Protein AF-A0A8S9BEN9-F1 (afdb_monomer)

Foldseek 3Di:
DPPVVLVVLVVVLVVVPPPPVPDPPPPVAPQPCPVDDLVVSLVVLVVVADDAEAFEWAWDFSDQDQVAFTAIEIDGDDPLDPPPPPDDDDPVVVVSVVVVCVNGVVVLCVRDPSSVVSSCVQFVQWGQYDPSSPDTDTHGLRHEYEHECVVVLLVDPSSQCRLVHPGDDDPNLQRHQHYEYALCLQQPPDSSLVRVQSSQVSRLNHAAYEHEYDPVVVVVVVVDPPPPDPDPQRVSVVSQVVSLVVSVVCCVPPNVSRDRHRYYYDD

Nearest PDB structures (foldseek):
  2vl4-assembly1_A  TM=3.077E-01  e=3.159E+00  Bacteroides thetaiotaomicron VPI-5482
  2x9q-assembly3_B  TM=3.505E-01  e=8.363E+00  Mycobacterium tuberculosis H37Rv
  2x9q-assembly3_A  TM=3.517E-01  e=7.869E+00  Mycobacterium tuberculosis H37Rv

Solvent-accessible surface area (backbone atoms only — not comparable to full-atom values): 15386 Å² total; per-residue (Å²): 144,81,72,72,63,59,56,48,54,51,49,54,48,57,64,64,61,58,64,75,83,65,68,84,69,78,73,82,57,65,53,85,63,72,90,51,57,68,71,57,46,52,49,51,51,58,70,69,46,70,76,80,51,77,47,48,26,36,73,43,80,75,42,75,40,75,90,80,16,39,37,65,27,32,42,76,46,63,92,85,50,77,79,75,82,83,63,76,89,48,79,65,53,61,58,51,54,54,55,48,50,71,72,37,64,65,64,39,65,70,52,34,73,66,46,26,52,55,47,44,68,59,27,64,42,61,41,38,14,49,97,82,50,78,42,70,45,66,39,36,69,81,22,32,43,27,34,72,47,42,67,60,46,68,67,35,68,63,51,50,50,39,52,78,40,90,33,46,68,56,76,46,43,60,57,43,27,27,42,28,34,47,29,66,55,63,58,51,89,49,79,49,45,75,46,51,64,40,49,36,60,60,22,72,44,32,52,34,40,28,30,37,69,57,87,77,53,57,70,60,51,81,74,45,93,68,84,86,53,96,40,72,68,55,48,50,49,51,42,36,50,50,44,41,52,51,48,48,51,47,21,76,75,74,38,81,82,49,55,73,37,51,52,42,82,44,128

Mean predicted aligned error: 10.28 Å

Secondary structure (DSSP, 8-state):
--SHHHHHHHHHHHHTT--------------SSTTS-HHHHHHHHHHTSPPP-EEEEEEEEEEEETTTEEEEEEEE-BTTB-----S---HHHHHHHHHHHHHS-TTHHHH-HHHHHHHHHHS-EEEEESTTS-EEEEE-TTSEEEETTHHHHTT-HHHHHHHHTTPPBPGGGGG--EEEEETHHHHS-SGGGGGHHHHHHH-TT--EEEEEPPGGGHHHHTTS--TT-S-HHHHHHHHHHHHHHHHHHHHHHH-TT---PEEEEE-

Sequence (267 aa):
MAVNDIASLLVEGLECFSFPAADHEQTESFKLFPELPTELRLKIYRHALPPPSVVRVTAHILVSDPAFGFYLVFFMTVDGTTTLVTRKPSQQCRRVESRMNEQRALSLLRVCKESRRLYLEIFPIALPYELTGVGRLYISREEVLHLSNFSDLIHNRRFHQALKGNYRLQTWWGQIERLAIPITSLIVRGKDWEYIPFLCQRLPALKELKGVMWDRFQDVIDNGNAEGATSIKDAMNAQLRNAENELSKYRDNNDKKLAVPEIRLMI

Structure (mmCIF, N/CA/C/O backbone):
data_AF-A0A8S9BEN9-F1
#
_entry.id   AF-A0A8S9BEN9-F1
#
loop_
_atom_site.group_PDB
_atom_site.id
_atom_site.type_symbol
_atom_site.label_atom_id
_atom_site.label_alt_id
_atom_site.label_comp_id
_atom_site.label_asym_id
_atom_site.label_entity_id
_atom_site.label_seq_id
_atom_site.pdbx_PDB_ins_code
_atom_site.Cartn_x
_atom_site.Cartn_y
_atom_site.Cartn_z
_atom_site.occupancy
_atom_site.B_iso_or_equiv
_atom_site.auth_seq_id
_atom_site.auth_comp_id
_atom_site.auth_asym_id
_atom_site.auth_atom_id
_atom_site.pdbx_PDB_model_num
ATOM 1 N N . MET A 1 1 ? -13.907 -24.215 -21.139 1.00 39.81 1 MET A N 1
ATOM 2 C CA . MET A 1 1 ? -15.172 -24.408 -20.398 1.00 39.81 1 MET A CA 1
ATOM 3 C C . MET A 1 1 ? -14.902 -24.371 -18.890 1.00 39.81 1 MET A C 1
ATOM 5 O O . MET A 1 1 ? -14.890 -25.416 -18.265 1.00 39.81 1 MET A O 1
ATOM 9 N N . ALA A 1 2 ? -14.610 -23.191 -18.322 1.00 43.62 2 ALA A N 1
ATOM 10 C CA . ALA A 1 2 ? -14.373 -23.001 -16.874 1.00 43.62 2 ALA A CA 1
ATOM 11 C C . ALA A 1 2 ? -14.512 -21.517 -16.449 1.00 43.62 2 ALA A C 1
ATOM 13 O O . ALA A 1 2 ? -13.776 -21.036 -15.598 1.00 43.62 2 ALA A O 1
ATOM 14 N N . VAL A 1 3 ? -15.386 -20.752 -17.116 1.00 45.62 3 VAL A N 1
ATOM 15 C CA . VAL A 1 3 ? -15.590 -19.313 -16.827 1.00 45.62 3 VAL A CA 1
ATOM 16 C C . VAL A 1 3 ? -16.841 -19.089 -15.963 1.00 45.62 3 VAL A C 1
ATOM 18 O O . VAL A 1 3 ? -16.903 -18.116 -15.222 1.00 45.62 3 VAL A O 1
ATOM 21 N N . ASN A 1 4 ? -17.790 -20.032 -15.964 1.00 44.56 4 ASN A N 1
ATOM 22 C CA . ASN A 1 4 ? -19.045 -19.898 -15.217 1.00 44.56 4 ASN A CA 1
ATOM 23 C C . ASN A 1 4 ? -18.920 -20.164 -13.706 1.00 44.56 4 ASN A C 1
ATOM 25 O O . ASN A 1 4 ? -19.842 -19.820 -12.980 1.00 44.56 4 ASN A O 1
ATOM 29 N N . ASP A 1 5 ? -17.798 -20.714 -13.234 1.00 52.50 5 ASP A N 1
ATOM 30 C CA . ASP A 1 5 ? -17.639 -21.126 -11.828 1.00 52.50 5 ASP A CA 1
ATOM 31 C C . ASP A 1 5 ? -17.116 -20.000 -10.913 1.00 52.50 5 ASP A C 1
ATOM 33 O O . ASP A 1 5 ? -17.281 -20.015 -9.700 1.00 52.50 5 ASP A O 1
ATOM 37 N N . ILE A 1 6 ? -16.486 -18.970 -11.489 1.00 50.06 6 ILE A N 1
ATOM 38 C CA . ILE A 1 6 ? -16.004 -17.816 -10.712 1.00 50.06 6 ILE A CA 1
ATOM 39 C C . ILE A 1 6 ? -17.148 -16.826 -10.470 1.00 50.06 6 ILE A C 1
ATOM 41 O O . ILE A 1 6 ? -17.223 -16.211 -9.410 1.00 50.06 6 ILE A O 1
ATOM 45 N N . ALA A 1 7 ? -18.061 -16.688 -11.437 1.00 48.34 7 ALA A N 1
ATOM 46 C CA . ALA A 1 7 ? -19.237 -15.840 -11.290 1.00 48.34 7 ALA A CA 1
ATOM 47 C C . ALA A 1 7 ? -20.195 -16.390 -10.221 1.00 48.34 7 ALA A C 1
ATOM 49 O O . ALA A 1 7 ? -20.684 -15.609 -9.414 1.00 48.34 7 ALA A O 1
ATOM 50 N N . SER A 1 8 ? -20.398 -17.712 -10.152 1.00 48.56 8 SER A N 1
ATOM 51 C CA . SER A 1 8 ? -21.163 -18.357 -9.074 1.00 48.56 8 SER A CA 1
ATOM 52 C C . SER A 1 8 ? -20.482 -18.205 -7.714 1.00 48.56 8 SER A C 1
ATOM 54 O O . SER A 1 8 ? -21.152 -17.807 -6.774 1.00 48.56 8 SER A O 1
ATOM 56 N N . LEU A 1 9 ? -19.158 -18.381 -7.603 1.00 48.78 9 LEU A N 1
ATOM 57 C CA . LEU A 1 9 ? -18.432 -18.141 -6.341 1.00 48.78 9 LEU A CA 1
ATOM 58 C C . LEU A 1 9 ? -18.492 -16.678 -5.872 1.00 48.78 9 LEU A C 1
ATOM 60 O O . LEU A 1 9 ? -18.518 -16.410 -4.671 1.00 48.78 9 LEU A O 1
ATOM 64 N N . LEU A 1 10 ? -18.519 -15.719 -6.802 1.00 47.78 10 LEU A N 1
ATOM 65 C CA . LEU A 1 10 ? -18.690 -14.304 -6.473 1.00 47.78 10 LEU A CA 1
ATOM 66 C C . LEU A 1 10 ? -20.140 -13.978 -6.096 1.00 47.78 10 LEU A C 1
ATOM 68 O O . LEU A 1 10 ? -20.335 -13.175 -5.192 1.00 47.78 10 LEU A O 1
ATOM 72 N N . VAL A 1 11 ? -21.141 -14.590 -6.738 1.00 47.78 11 VAL A N 1
ATOM 73 C CA . VAL A 1 11 ? -22.570 -14.383 -6.433 1.00 47.78 11 VAL A CA 1
ATOM 74 C C . VAL A 1 11 ? -22.982 -15.084 -5.135 1.00 47.78 11 VAL A C 1
ATOM 76 O O . VAL A 1 11 ? -23.615 -14.453 -4.298 1.00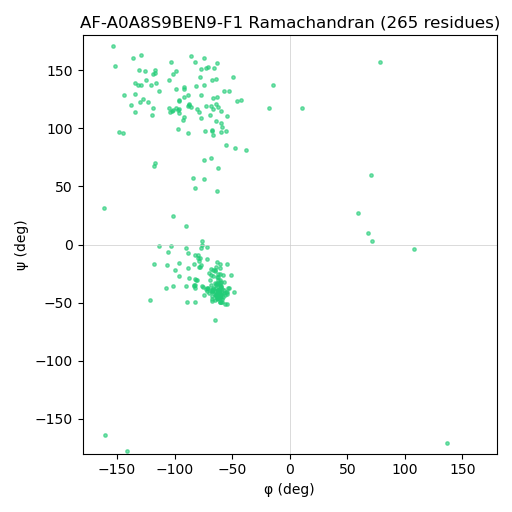 47.78 11 VAL A O 1
ATOM 79 N N . GLU A 1 12 ? -22.551 -16.323 -4.898 1.00 45.50 12 GLU A N 1
ATOM 80 C CA . GLU A 1 12 ? -22.778 -17.040 -3.633 1.00 45.50 12 GLU A CA 1
ATOM 81 C C . GLU A 1 12 ? -21.994 -16.406 -2.480 1.00 45.50 12 GLU A C 1
ATOM 83 O O . GLU A 1 12 ? -22.501 -16.302 -1.365 1.00 45.50 12 GLU A O 1
ATOM 88 N N . GLY A 1 13 ? -20.795 -15.879 -2.758 1.00 43.28 13 GLY A N 1
ATOM 89 C CA . GLY A 1 13 ? -20.114 -14.970 -1.843 1.00 43.28 13 GLY A CA 1
ATOM 90 C C . GLY A 1 13 ? -20.990 -13.757 -1.526 1.00 43.28 13 GLY A C 1
ATOM 91 O O . GLY A 1 13 ? -21.236 -13.480 -0.356 1.00 43.28 13 GLY A O 1
ATOM 92 N N . LEU A 1 14 ? -21.513 -13.078 -2.558 1.00 38.34 14 LEU A N 1
ATOM 93 C CA . LEU A 1 14 ? -22.354 -11.880 -2.440 1.00 38.34 14 LEU A CA 1
ATOM 94 C C . LEU A 1 14 ? -23.661 -12.095 -1.663 1.00 38.34 14 LEU A C 1
ATOM 96 O O . LEU A 1 14 ? -24.053 -11.204 -0.908 1.00 38.34 14 LEU A O 1
ATOM 100 N N . GLU A 1 15 ? -24.292 -13.264 -1.767 1.00 36.91 15 GLU A N 1
ATOM 101 C CA . GLU A 1 15 ? -25.526 -13.598 -1.042 1.00 36.91 15 GLU A CA 1
ATOM 102 C C . GLU A 1 15 ? -25.268 -14.073 0.403 1.00 36.91 15 GLU A C 1
ATOM 104 O O . GLU A 1 15 ? -26.036 -13.736 1.309 1.00 36.91 15 GLU A O 1
ATOM 109 N N . CYS A 1 16 ? -24.121 -14.709 0.677 1.00 36.12 16 CYS A N 1
ATOM 110 C CA . CYS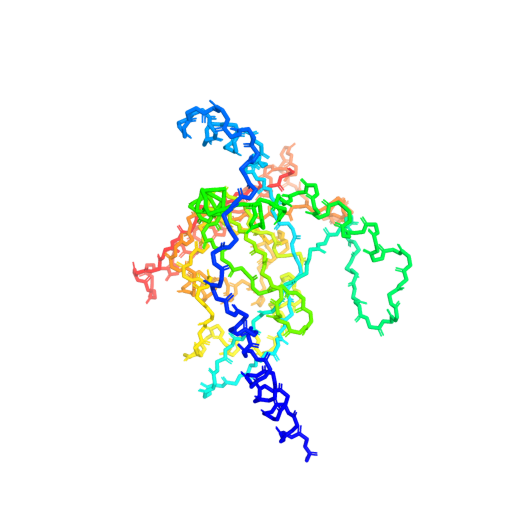 A 1 16 ? -23.635 -14.948 2.045 1.00 36.12 16 CYS A CA 1
ATOM 111 C C . CYS A 1 16 ? -23.127 -13.672 2.754 1.00 36.12 16 CYS A C 1
ATOM 113 O O . CYS A 1 16 ? -22.752 -13.732 3.926 1.00 36.12 16 CYS A O 1
ATOM 115 N N . PHE A 1 17 ? -23.126 -12.510 2.085 1.00 42.50 17 PHE A N 1
ATOM 116 C CA . PHE A 1 17 ? -22.762 -11.213 2.678 1.00 42.50 17 PHE A CA 1
ATOM 117 C C . PHE A 1 17 ? -23.933 -10.442 3.282 1.00 42.50 17 PHE A C 1
ATOM 119 O O . PHE A 1 17 ? -23.791 -9.266 3.637 1.00 42.50 17 PHE A O 1
ATOM 126 N N . SER A 1 18 ? -25.055 -11.111 3.522 1.00 30.39 18 SER A N 1
ATOM 127 C CA . SER A 1 18 ? -25.802 -10.776 4.721 1.00 30.39 18 SER A CA 1
ATOM 128 C C . SER A 1 18 ? -24.923 -11.191 5.906 1.00 30.39 18 SER A C 1
ATOM 130 O O . SER A 1 18 ? -24.968 -12.319 6.387 1.00 30.39 18 SER A O 1
ATOM 132 N N . PHE A 1 19 ? -24.130 -10.240 6.438 1.00 40.41 19 PHE A N 1
ATOM 133 C CA . PHE A 1 19 ? -23.978 -10.218 7.895 1.00 40.41 19 PHE A CA 1
ATOM 134 C C . PHE A 1 19 ? -25.390 -10.465 8.398 1.00 40.41 19 PHE A C 1
ATOM 136 O O . PHE A 1 19 ? -26.271 -9.739 7.910 1.00 40.41 19 PHE A O 1
ATOM 143 N N . PRO A 1 20 ? -25.654 -11.480 9.246 1.00 36.91 20 PRO A N 1
ATOM 144 C CA . PRO A 1 20 ? -26.971 -11.565 9.827 1.00 36.91 20 PRO A CA 1
ATOM 145 C C . PRO A 1 20 ? -27.259 -10.143 10.282 1.00 36.91 20 PRO A C 1
ATOM 147 O O . PRO A 1 20 ? -26.441 -9.529 10.983 1.00 36.91 20 PRO A O 1
ATOM 150 N N . ALA A 1 21 ? -28.368 -9.588 9.798 1.00 40.94 21 ALA A N 1
ATOM 151 C CA . ALA A 1 21 ? -29.058 -8.546 10.518 1.00 40.94 21 ALA A CA 1
ATOM 152 C C . ALA A 1 21 ? -29.493 -9.229 11.819 1.00 40.94 21 ALA A C 1
ATOM 154 O O . ALA A 1 21 ? -30.654 -9.545 12.016 1.00 40.94 21 ALA A O 1
ATOM 155 N N . ALA A 1 22 ? -28.501 -9.609 12.631 1.00 46.00 22 ALA A N 1
ATOM 156 C CA . ALA A 1 22 ? -28.631 -9.948 14.007 1.00 46.00 22 ALA A C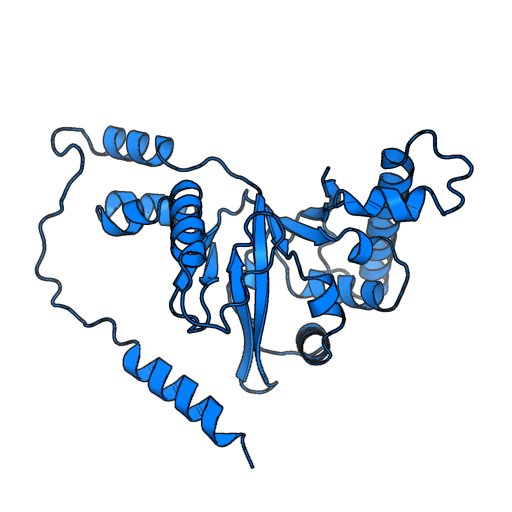A 1
ATOM 157 C C . ALA A 1 22 ? -29.178 -8.650 14.533 1.00 46.00 22 ALA A C 1
ATOM 159 O O . ALA A 1 22 ? -28.493 -7.618 14.496 1.00 46.00 22 ALA A O 1
ATOM 160 N N . ASP A 1 23 ? -30.472 -8.727 14.798 1.00 43.38 23 ASP A N 1
ATOM 161 C CA . ASP A 1 23 ? -31.266 -7.753 15.485 1.00 43.38 23 ASP A CA 1
ATOM 162 C C . ASP A 1 23 ? -30.352 -6.826 16.264 1.00 43.38 23 ASP A C 1
ATOM 164 O O . ASP A 1 23 ? -29.590 -7.238 17.145 1.00 43.38 23 ASP A O 1
ATOM 168 N N . HIS A 1 24 ? -30.401 -5.553 15.887 1.00 47.41 24 HIS A N 1
ATOM 169 C CA . HIS A 1 24 ? -29.892 -4.450 16.680 1.00 47.41 24 HIS A CA 1
ATOM 170 C C . HIS A 1 24 ? -30.685 -4.346 17.998 1.00 47.41 24 HIS A C 1
ATOM 172 O O . HIS A 1 24 ? -31.077 -3.251 18.399 1.00 47.41 24 HIS A O 1
ATOM 178 N N . GLU A 1 25 ? -30.913 -5.466 18.690 1.00 47.34 25 GLU A N 1
ATOM 179 C CA . GLU A 1 25 ? -31.064 -5.462 20.124 1.00 47.34 25 GLU A CA 1
ATOM 180 C C . GLU A 1 25 ? -29.817 -4.782 20.662 1.00 47.34 25 GLU A C 1
ATOM 182 O O . GLU A 1 25 ? -28.673 -5.220 20.511 1.00 47.34 25 GLU A O 1
ATOM 187 N N . GLN A 1 26 ? -30.097 -3.594 21.171 1.00 48.47 26 GLN A N 1
ATOM 188 C CA . GLN A 1 26 ? -29.239 -2.713 21.916 1.00 48.47 26 GLN A CA 1
ATOM 189 C C . GLN A 1 26 ? -28.532 -3.526 23.000 1.00 48.47 26 GLN A C 1
ATOM 191 O O . GLN A 1 26 ? -28.945 -3.537 24.153 1.00 48.47 26 GLN A O 1
ATOM 196 N N . THR A 1 27 ? -27.436 -4.203 22.666 1.00 46.94 27 THR A N 1
ATOM 197 C CA . THR A 1 27 ? -26.471 -4.570 23.688 1.00 46.94 27 THR A CA 1
ATOM 198 C C . THR A 1 27 ? -25.901 -3.239 24.132 1.00 46.94 27 THR A C 1
ATOM 200 O O . THR A 1 27 ? -25.080 -2.623 23.443 1.00 46.94 27 THR A O 1
ATOM 203 N N . GLU A 1 28 ? -26.448 -2.736 25.237 1.00 54.56 28 GLU A N 1
ATOM 204 C CA . GLU A 1 28 ? -25.914 -1.645 26.028 1.00 54.56 28 GLU A CA 1
ATOM 205 C C . GLU A 1 28 ? -24.485 -2.019 26.425 1.00 54.56 28 GLU A C 1
ATOM 207 O O . GLU A 1 28 ? -24.194 -2.653 27.429 1.00 54.56 28 GLU A O 1
ATOM 212 N N . SER A 1 29 ? -23.612 -1.688 25.481 1.00 58.34 29 SER A N 1
ATOM 213 C CA . SER A 1 29 ? -22.169 -1.573 25.470 1.00 58.34 29 SER A CA 1
ATOM 214 C C . SER A 1 29 ? -21.427 -2.109 26.687 1.00 58.34 29 SER A C 1
ATOM 216 O O . SER A 1 29 ? -21.422 -1.487 27.750 1.00 58.34 29 SER A O 1
ATOM 218 N N . PHE A 1 30 ? -20.588 -3.115 26.450 1.00 58.62 30 PHE A N 1
ATOM 219 C CA . PHE A 1 30 ? -19.355 -3.229 27.211 1.00 58.62 30 PHE A CA 1
ATOM 220 C C . PHE A 1 30 ? -18.530 -1.947 26.991 1.00 58.62 30 PHE A C 1
ATOM 222 O O . PHE A 1 30 ? -17.920 -1.734 25.941 1.00 58.62 30 PHE A O 1
ATOM 229 N N . LYS A 1 31 ? -18.564 -1.038 27.968 1.00 66.75 31 LYS A N 1
ATOM 230 C CA . LYS A 1 31 ? -17.668 0.117 28.034 1.00 66.75 31 LYS A CA 1
ATOM 231 C C . LYS A 1 31 ? -16.480 -0.301 28.877 1.00 66.75 31 LYS A C 1
ATOM 233 O O . LYS A 1 31 ? -16.598 -0.413 30.090 1.00 66.75 31 LYS A O 1
ATOM 238 N N . LEU A 1 32 ? -15.332 -0.520 28.244 1.00 68.75 32 LEU A N 1
ATOM 239 C CA . LEU A 1 32 ? -14.078 -0.618 28.984 1.00 68.75 32 LEU A CA 1
ATOM 240 C C . LEU A 1 32 ? -13.886 0.727 29.715 1.00 68.75 32 LEU A C 1
ATOM 242 O O . LEU A 1 32 ? -13.766 1.754 29.046 1.00 68.75 32 LEU A O 1
ATOM 246 N N . PHE A 1 33 ? -13.918 0.709 31.053 1.00 80.94 33 PHE A N 1
ATOM 247 C CA . PHE A 1 33 ? -13.894 1.880 31.951 1.00 80.94 33 PHE A CA 1
ATOM 248 C C . PHE A 1 33 ? -15.179 2.738 31.964 1.00 80.94 33 PHE A C 1
ATOM 250 O O . PHE A 1 33 ? -15.118 3.926 31.657 1.00 80.94 33 PHE A O 1
ATOM 257 N N . PRO A 1 34 ? -16.353 2.190 32.331 1.00 83.31 34 PRO A N 1
ATOM 258 C CA . PRO A 1 34 ? -17.634 2.898 32.203 1.00 83.31 34 PRO A CA 1
ATOM 259 C C . PRO A 1 34 ? -17.729 4.178 33.049 1.00 83.31 34 PRO A C 1
ATOM 261 O O . PRO A 1 34 ? -18.476 5.083 32.688 1.00 83.31 34 PRO A O 1
ATOM 264 N N . GLU A 1 35 ? -16.961 4.264 34.136 1.00 90.94 35 GLU A N 1
ATOM 265 C CA . GLU A 1 35 ? -16.924 5.408 35.056 1.00 90.94 35 GLU A CA 1
ATOM 266 C C . GLU A 1 35 ? -16.089 6.586 34.530 1.00 90.94 35 GLU A C 1
ATOM 268 O O . GLU A 1 35 ? -16.185 7.698 35.048 1.00 90.94 35 GLU A O 1
ATOM 273 N N . LEU A 1 36 ? -15.268 6.373 33.494 1.00 90.19 36 LEU A N 1
ATOM 274 C CA . LEU A 1 36 ? -14.451 7.439 32.926 1.00 90.19 36 LEU A CA 1
ATOM 275 C C . LEU A 1 36 ? -15.267 8.314 31.958 1.00 90.19 36 LEU A C 1
ATOM 277 O O . LEU A 1 36 ? -15.944 7.782 31.066 1.00 90.19 36 LEU A O 1
ATOM 281 N N . PRO A 1 37 ? -15.120 9.653 32.035 1.00 93.31 37 PRO A N 1
ATOM 282 C CA . PRO A 1 37 ? -15.599 10.562 31.003 1.00 93.31 37 PRO A CA 1
ATOM 283 C C . PRO A 1 37 ? -15.155 10.120 29.606 1.00 93.31 37 PRO A C 1
ATOM 285 O O . PRO A 1 37 ? -14.049 9.600 29.413 1.00 93.31 37 PRO A O 1
ATOM 288 N N . THR A 1 38 ? -16.022 10.329 28.617 1.00 89.69 38 THR A N 1
ATOM 289 C CA . THR A 1 38 ? -15.806 9.898 27.227 1.00 89.69 38 THR A CA 1
ATOM 290 C C . THR A 1 38 ? -14.478 10.405 26.668 1.00 89.69 38 THR A C 1
ATOM 292 O O . THR A 1 38 ? -13.773 9.672 25.979 1.00 89.69 38 THR A O 1
ATOM 295 N N . GLU A 1 39 ? -14.079 11.621 27.025 1.00 93.00 39 GLU A N 1
ATOM 296 C CA . GLU A 1 39 ? -12.830 12.246 26.597 1.00 93.00 39 GLU A CA 1
ATOM 297 C C . GLU A 1 39 ? -11.608 11.448 27.071 1.00 93.00 39 GLU A C 1
ATOM 299 O O . GLU A 1 39 ? -10.656 11.260 26.311 1.00 93.00 39 GLU A O 1
ATOM 304 N N . LEU A 1 40 ? -11.632 10.940 28.310 1.00 93.25 40 LEU A N 1
ATOM 305 C CA . LEU A 1 40 ? -10.551 10.113 28.851 1.00 93.25 40 LEU A CA 1
ATOM 306 C C . LEU A 1 40 ? -10.543 8.724 28.214 1.00 93.25 40 LEU A C 1
ATOM 308 O O . LEU A 1 40 ? -9.473 8.230 27.861 1.00 93.25 40 LEU A O 1
ATOM 312 N N . ARG A 1 41 ? -11.717 8.125 27.981 1.00 91.50 41 ARG A N 1
ATOM 313 C CA . ARG A 1 41 ? -11.827 6.834 27.280 1.00 91.50 41 ARG A CA 1
ATOM 314 C C . ARG A 1 41 ? -11.250 6.909 25.868 1.00 91.50 41 ARG A C 1
ATOM 316 O O . ARG A 1 41 ? -10.450 6.058 25.489 1.00 91.50 41 ARG A O 1
ATOM 323 N N . LEU A 1 42 ? -11.569 7.966 25.118 1.00 90.56 42 LEU A N 1
ATOM 324 C CA . LEU A 1 42 ? -11.011 8.195 23.782 1.00 90.56 42 LEU A CA 1
ATOM 325 C C . LEU A 1 42 ? -9.492 8.415 23.811 1.00 90.56 42 LEU A C 1
ATOM 327 O O . LEU A 1 42 ? -8.798 7.916 22.926 1.00 90.56 42 LEU A O 1
ATOM 331 N N . LYS A 1 43 ? -8.951 9.104 24.828 1.00 93.44 43 LYS A N 1
ATOM 332 C CA . LYS A 1 43 ? -7.493 9.222 25.015 1.00 93.44 43 LYS A CA 1
ATOM 333 C C . LYS A 1 43 ? -6.847 7.862 25.268 1.00 93.44 43 LYS A C 1
ATOM 335 O O . LYS A 1 43 ? -5.848 7.557 24.625 1.00 93.44 43 LYS A O 1
ATOM 340 N N . ILE A 1 44 ? -7.428 7.038 26.143 1.00 91.19 44 ILE A N 1
ATOM 341 C CA . ILE A 1 44 ? -6.936 5.681 26.424 1.00 91.19 44 ILE A CA 1
ATOM 342 C C . ILE A 1 44 ? -6.943 4.843 25.147 1.00 91.19 44 ILE A C 1
ATOM 344 O O . ILE A 1 44 ? -5.922 4.258 24.799 1.00 91.19 44 ILE A O 1
ATOM 348 N N . TYR A 1 45 ? -8.058 4.826 24.410 1.00 90.19 45 TYR A N 1
ATOM 349 C CA . TYR A 1 45 ? -8.136 4.085 23.153 1.00 90.19 45 TY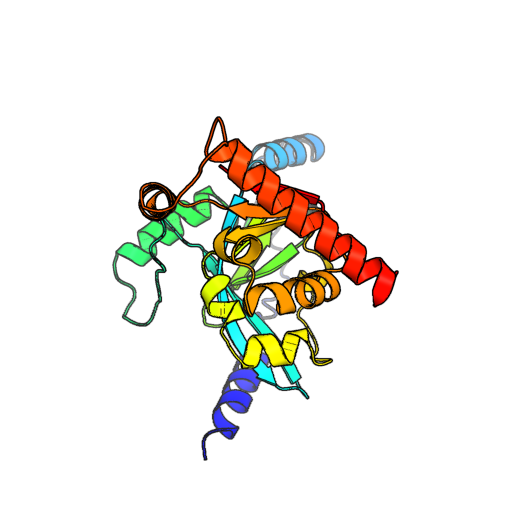R A CA 1
ATOM 350 C C . TYR A 1 45 ? -7.111 4.584 22.138 1.00 90.19 45 TYR A C 1
ATOM 352 O O . TYR A 1 45 ? -6.442 3.758 21.533 1.00 90.19 45 TYR A O 1
ATOM 360 N N . ARG A 1 46 ? -6.928 5.903 21.988 1.00 91.19 46 ARG A N 1
ATOM 361 C CA . ARG A 1 46 ? -5.913 6.468 21.087 1.00 91.19 46 ARG A CA 1
ATOM 362 C C . ARG A 1 46 ? -4.499 6.043 21.487 1.00 91.19 46 ARG A C 1
ATOM 364 O O . ARG A 1 46 ? -3.726 5.676 20.614 1.00 91.19 46 ARG A O 1
ATOM 371 N N . HIS A 1 47 ? -4.180 6.055 22.781 1.00 89.88 47 HIS A N 1
ATOM 372 C CA . HIS A 1 47 ? -2.887 5.592 23.294 1.00 89.88 47 HIS A CA 1
ATOM 373 C C . HIS A 1 47 ? -2.678 4.081 23.150 1.00 89.88 47 HIS A C 1
ATOM 375 O O . HIS A 1 47 ? -1.537 3.640 23.067 1.00 89.88 47 HIS A O 1
ATOM 381 N N . ALA A 1 48 ? -3.754 3.296 23.111 1.00 88.00 48 ALA A N 1
ATOM 382 C CA . ALA A 1 48 ? -3.694 1.854 22.895 1.00 88.00 48 ALA A CA 1
ATOM 383 C C . ALA A 1 48 ? -3.519 1.463 21.416 1.00 88.00 48 ALA A C 1
ATOM 385 O O . ALA A 1 48 ? -3.328 0.284 21.119 1.00 88.00 48 ALA A O 1
ATOM 386 N N . LEU A 1 49 ? -3.621 2.414 20.479 1.00 88.19 49 LEU A N 1
ATOM 387 C CA . LEU A 1 49 ? -3.410 2.137 19.062 1.00 88.19 49 LEU A CA 1
ATOM 388 C C . LEU A 1 49 ? -1.918 2.045 18.733 1.00 88.19 49 LEU A C 1
ATOM 390 O O . LEU A 1 49 ? -1.117 2.802 19.285 1.00 88.19 49 LEU A O 1
ATOM 394 N N . PRO A 1 50 ? -1.535 1.145 17.810 1.00 85.50 50 PRO A N 1
ATOM 395 C CA . PRO A 1 50 ? -0.153 1.051 17.373 1.00 85.50 50 PRO A CA 1
ATOM 396 C C . PRO A 1 50 ? 0.265 2.354 16.674 1.00 85.50 50 PRO A C 1
ATOM 398 O O . PRO A 1 50 ? -0.543 2.939 15.941 1.00 85.50 50 PRO A O 1
ATOM 401 N N . PRO A 1 51 ? 1.513 2.815 16.867 1.00 86.38 51 PRO A N 1
ATOM 402 C CA . PRO A 1 51 ? 2.031 3.937 16.101 1.00 86.38 51 PRO A CA 1
ATOM 403 C C . PRO A 1 51 ? 2.100 3.576 14.606 1.00 86.38 51 PRO A C 1
ATOM 405 O O . PRO A 1 51 ? 2.210 2.392 14.260 1.00 86.38 51 PRO A O 1
ATOM 408 N N . PRO A 1 52 ? 2.074 4.575 13.705 1.00 88.12 52 PRO A N 1
ATOM 409 C CA . PRO A 1 52 ? 2.279 4.343 12.282 1.00 88.12 52 PRO A CA 1
ATOM 410 C C . PRO A 1 52 ? 3.576 3.567 12.024 1.00 88.12 52 PRO A C 1
ATOM 412 O O . PRO A 1 52 ? 4.635 3.893 12.558 1.00 88.12 52 PRO A O 1
ATOM 415 N N . SER A 1 53 ? 3.486 2.531 11.197 1.00 89.38 53 SER A N 1
ATOM 416 C CA . SER A 1 53 ? 4.585 1.627 10.864 1.00 89.38 53 SER A CA 1
ATOM 417 C C . SER A 1 53 ? 4.546 1.221 9.383 1.00 89.38 53 SER A C 1
ATOM 419 O O . SER A 1 53 ? 3.722 1.707 8.601 1.00 89.38 53 SER A O 1
ATOM 421 N N . VAL A 1 54 ? 5.475 0.355 8.970 1.00 89.62 54 VAL A N 1
ATOM 422 C CA . VAL A 1 54 ? 5.477 -0.237 7.627 1.00 89.62 54 VAL A CA 1
ATOM 423 C C . VAL A 1 54 ? 4.618 -1.497 7.638 1.00 89.62 54 VAL A C 1
ATOM 425 O O . VAL A 1 54 ? 4.908 -2.458 8.349 1.00 89.62 54 VAL A O 1
ATOM 428 N N . VAL A 1 55 ? 3.585 -1.516 6.803 1.00 90.06 55 VAL A N 1
ATOM 429 C CA . VAL A 1 55 ? 2.644 -2.631 6.689 1.00 90.06 55 VAL A CA 1
ATOM 430 C C . VAL A 1 55 ? 3.067 -3.499 5.523 1.00 90.06 55 VAL A C 1
ATOM 432 O O . VAL A 1 55 ? 2.806 -3.185 4.361 1.00 90.06 55 VAL A O 1
ATOM 435 N N . ARG A 1 56 ? 3.749 -4.600 5.827 1.00 89.06 56 ARG A N 1
ATOM 436 C CA . ARG A 1 56 ? 4.259 -5.513 4.808 1.00 89.06 56 ARG A CA 1
ATOM 437 C C . ARG A 1 56 ? 3.208 -6.538 4.399 1.00 89.06 56 ARG A C 1
ATOM 439 O O . ARG A 1 56 ? 2.803 -7.385 5.196 1.00 89.06 56 ARG A O 1
ATOM 446 N N . VAL A 1 57 ? 2.828 -6.504 3.127 1.00 90.50 57 VAL A N 1
ATOM 447 C CA . VAL A 1 57 ? 1.846 -7.418 2.544 1.00 90.50 57 VAL A CA 1
ATOM 448 C C . VAL A 1 57 ? 2.358 -8.071 1.263 1.00 90.50 57 VAL A C 1
ATOM 450 O O . VAL A 1 57 ? 3.312 -7.616 0.635 1.00 90.50 57 VAL A O 1
ATOM 453 N N . THR A 1 58 ? 1.696 -9.151 0.880 1.00 90.50 58 THR A N 1
ATOM 454 C CA . THR A 1 58 ? 1.750 -9.786 -0.435 1.00 90.50 58 THR A CA 1
ATOM 455 C C . THR A 1 58 ? 0.374 -9.608 -1.068 1.00 90.50 58 THR A C 1
ATOM 457 O O . THR A 1 58 ? -0.632 -9.844 -0.396 1.00 90.50 58 THR A O 1
ATOM 460 N N . ALA A 1 59 ? 0.310 -9.174 -2.326 1.00 93.81 59 ALA A N 1
ATOM 461 C CA . ALA A 1 59 ? -0.956 -9.003 -3.035 1.00 93.81 59 ALA A CA 1
ATOM 462 C C . ALA A 1 59 ? -1.175 -10.119 -4.061 1.00 93.81 59 ALA A C 1
ATOM 464 O O . ALA A 1 59 ? -0.248 -10.534 -4.753 1.00 93.81 59 ALA A O 1
ATOM 465 N N . HIS A 1 60 ? -2.413 -10.582 -4.189 1.00 92.75 60 HIS A N 1
ATOM 466 C CA . HIS A 1 60 ? -2.815 -11.593 -5.161 1.00 92.75 60 HIS A CA 1
ATOM 467 C C . HIS A 1 60 ? -3.959 -11.072 -6.013 1.00 92.75 60 HIS A C 1
ATOM 469 O O . HIS A 1 60 ? -4.861 -10.401 -5.517 1.00 92.75 60 HIS A O 1
ATOM 475 N N . ILE A 1 61 ? -3.931 -11.412 -7.300 1.00 94.56 61 ILE A N 1
ATOM 476 C CA . ILE A 1 61 ? -5.005 -11.080 -8.234 1.00 94.56 61 ILE A CA 1
ATOM 477 C C . ILE A 1 61 ? -6.165 -12.041 -7.986 1.00 94.56 61 ILE A C 1
ATOM 479 O O . ILE A 1 61 ? -6.063 -13.217 -8.326 1.00 94.56 61 ILE A O 1
ATOM 483 N N . LEU A 1 62 ? -7.256 -11.531 -7.414 1.00 91.94 62 LEU A N 1
ATOM 484 C CA . LEU A 1 62 ? -8.497 -12.283 -7.237 1.00 91.94 62 LEU A CA 1
ATOM 485 C C . LEU A 1 62 ? -9.324 -12.259 -8.528 1.00 91.94 62 LEU A C 1
ATOM 487 O O . LEU A 1 62 ? -9.734 -13.303 -9.025 1.00 91.94 62 LEU A O 1
ATOM 491 N N . VAL A 1 63 ? -9.523 -11.066 -9.098 1.00 93.19 63 VAL A N 1
ATOM 492 C CA . VAL A 1 63 ? -10.280 -10.866 -10.344 1.00 93.19 63 VAL A CA 1
ATOM 493 C C . VAL A 1 63 ? -9.520 -9.917 -11.262 1.00 93.19 63 VAL A C 1
ATOM 495 O O . VAL A 1 63 ? -8.955 -8.918 -10.818 1.00 93.19 63 VAL A O 1
ATOM 498 N N . SER A 1 64 ? -9.510 -10.227 -12.555 1.00 96.06 64 SER A N 1
ATOM 499 C CA . SER A 1 64 ? -8.999 -9.346 -13.603 1.00 96.06 64 SER A CA 1
ATOM 500 C C . SER A 1 64 ? -9.850 -9.532 -14.847 1.00 96.06 64 SER A C 1
ATOM 502 O O . SER A 1 64 ? -9.651 -10.471 -15.616 1.00 96.06 64 SER A O 1
ATOM 504 N N . ASP A 1 65 ? -10.825 -8.646 -14.992 1.00 95.94 65 ASP A N 1
ATOM 505 C CA . ASP A 1 65 ? -11.785 -8.650 -16.086 1.00 95.94 65 ASP A CA 1
ATOM 506 C C . ASP A 1 65 ? -12.101 -7.188 -16.473 1.00 95.94 65 ASP A C 1
ATOM 508 O O . ASP A 1 65 ? -12.393 -6.390 -15.582 1.00 95.94 65 ASP A O 1
ATOM 512 N N . PRO A 1 66 ? -12.022 -6.790 -17.759 1.00 95.69 66 PRO A N 1
ATOM 513 C CA . PRO A 1 66 ? -12.295 -5.413 -18.176 1.00 95.69 66 PRO A CA 1
ATOM 514 C C . PRO A 1 66 ? -13.710 -4.913 -17.853 1.00 95.69 66 PRO A C 1
ATOM 516 O O . PRO A 1 66 ? -13.886 -3.719 -17.621 1.00 95.69 66 PRO A O 1
ATOM 519 N N . ALA A 1 67 ? -14.712 -5.797 -17.872 1.00 95.25 67 ALA A N 1
ATOM 520 C CA . ALA A 1 67 ? -16.110 -5.458 -17.628 1.00 95.25 67 ALA A CA 1
ATOM 521 C C . ALA A 1 67 ? -16.420 -5.374 -16.127 1.00 95.25 67 ALA A C 1
ATOM 523 O O . ALA A 1 67 ? -17.182 -4.507 -15.703 1.00 95.25 67 ALA A O 1
ATOM 524 N N . PHE A 1 68 ? -15.816 -6.249 -15.317 1.00 93.75 68 PHE A N 1
ATOM 525 C CA . PHE A 1 68 ? -16.044 -6.273 -13.868 1.00 93.75 68 PHE A CA 1
ATOM 526 C C . PHE A 1 68 ? -15.078 -5.362 -13.097 1.00 93.75 68 PHE A C 1
ATOM 528 O O . PHE A 1 68 ? -15.490 -4.552 -12.263 1.00 93.75 68 PHE A O 1
ATOM 535 N N . GLY A 1 69 ? -13.783 -5.483 -13.380 1.00 95.56 69 GLY A N 1
ATOM 536 C CA . GLY A 1 69 ? -12.716 -4.720 -12.750 1.00 95.56 69 GLY A CA 1
ATOM 537 C C . GLY A 1 69 ? -11.491 -5.551 -12.380 1.00 95.56 69 GLY A C 1
ATOM 538 O O . GLY A 1 69 ? -11.333 -6.723 -12.733 1.00 95.56 69 GLY A O 1
ATOM 539 N N . PHE A 1 70 ? -10.597 -4.904 -11.641 1.00 96.50 70 PHE A N 1
ATOM 540 C CA . PHE A 1 70 ? -9.356 -5.472 -11.145 1.00 96.50 70 PHE A CA 1
ATOM 541 C C . PHE A 1 70 ? -9.336 -5.468 -9.616 1.00 96.50 70 PHE A C 1
ATOM 543 O O . PHE A 1 70 ? -9.375 -4.412 -8.979 1.00 96.50 70 PHE A O 1
ATOM 550 N N . TYR A 1 71 ? -9.278 -6.665 -9.033 1.00 94.94 71 TYR A N 1
ATOM 551 C CA . TYR A 1 71 ? -9.398 -6.878 -7.596 1.00 94.94 71 TYR A CA 1
ATOM 552 C C . TYR A 1 71 ? -8.171 -7.608 -7.064 1.00 94.94 71 TYR A C 1
ATOM 554 O O . TYR A 1 71 ? -7.857 -8.720 -7.496 1.00 94.94 71 TYR A O 1
ATOM 562 N N . LEU A 1 72 ? -7.511 -6.979 -6.095 1.00 94.56 72 LEU A N 1
ATOM 563 C CA . LEU A 1 72 ? -6.445 -7.568 -5.304 1.00 94.56 72 LEU A CA 1
ATOM 564 C C . LEU A 1 72 ? -6.965 -7.994 -3.928 1.00 94.56 72 LEU A C 1
ATOM 566 O O . LEU A 1 72 ? -7.823 -7.329 -3.341 1.00 94.56 72 LEU A O 1
ATOM 570 N N . VAL A 1 73 ? -6.403 -9.079 -3.408 1.00 92.88 73 VAL A N 1
ATOM 571 C CA . VAL A 1 73 ? -6.499 -9.481 -1.999 1.00 92.88 73 VAL A CA 1
ATOM 572 C C . VAL A 1 73 ? -5.105 -9.522 -1.389 1.00 92.88 73 VAL A C 1
ATOM 574 O O . VAL A 1 73 ? -4.127 -9.816 -2.081 1.00 92.88 73 VAL A O 1
ATOM 577 N N . PHE A 1 74 ? -5.008 -9.198 -0.105 1.00 91.56 74 PHE A N 1
ATOM 578 C CA . PHE A 1 74 ? -3.744 -9.004 0.593 1.00 91.56 74 PHE A CA 1
ATOM 579 C C . PHE A 1 74 ? -3.543 -10.015 1.720 1.00 91.56 74 PHE A C 1
ATOM 581 O O . PHE A 1 74 ? -4.487 -10.406 2.407 1.00 91.56 74 PHE A O 1
ATOM 588 N N . PHE A 1 75 ? -2.280 -10.370 1.949 1.00 86.25 75 PHE A N 1
ATOM 589 C CA . PHE A 1 75 ? -1.831 -11.216 3.055 1.00 86.25 75 PHE A CA 1
ATOM 590 C C . PHE A 1 75 ? -0.643 -10.561 3.737 1.00 86.25 75 PHE A C 1
ATOM 592 O O . PHE A 1 75 ? 0.257 -10.067 3.059 1.00 86.25 75 PHE A O 1
ATOM 599 N N . MET A 1 76 ? -0.604 -10.559 5.067 1.00 81.62 76 MET A N 1
ATOM 600 C CA . MET A 1 76 ? 0.550 -10.025 5.781 1.00 81.62 76 MET A CA 1
ATOM 601 C C . MET A 1 76 ? 1.713 -11.000 5.674 1.00 81.62 76 MET A C 1
ATOM 603 O O . MET A 1 76 ? 1.541 -12.212 5.769 1.00 81.62 76 MET A O 1
ATOM 607 N N . THR A 1 77 ? 2.906 -10.462 5.442 1.00 70.50 77 THR A N 1
ATOM 608 C CA . THR A 1 77 ? 4.118 -11.275 5.306 1.00 70.50 77 THR A CA 1
ATOM 609 C C . THR A 1 77 ? 4.893 -11.212 6.614 1.00 70.50 77 THR A C 1
ATOM 611 O O . THR A 1 77 ? 5.365 -10.142 6.992 1.00 70.50 77 THR A O 1
ATOM 614 N N . VAL A 1 78 ? 5.035 -12.349 7.297 1.00 62.38 78 VAL A N 1
ATOM 615 C CA . VAL A 1 78 ? 5.874 -12.467 8.497 1.00 62.38 78 VAL A CA 1
ATOM 616 C C . VAL A 1 78 ? 7.231 -13.019 8.060 1.00 62.38 78 VAL A C 1
ATOM 618 O O . VAL A 1 78 ? 7.304 -14.039 7.382 1.00 62.38 78 VAL A O 1
ATOM 621 N N . ASP A 1 79 ? 8.309 -12.307 8.385 1.00 58.47 79 ASP A N 1
ATOM 622 C CA . ASP A 1 79 ? 9.698 -12.767 8.219 1.00 58.47 79 ASP A CA 1
ATOM 623 C C . ASP A 1 79 ? 10.121 -13.119 6.771 1.00 58.47 79 ASP A C 1
ATOM 625 O O . ASP A 1 79 ? 11.003 -13.941 6.539 1.00 58.47 79 ASP A O 1
ATOM 629 N N . GLY A 1 80 ? 9.494 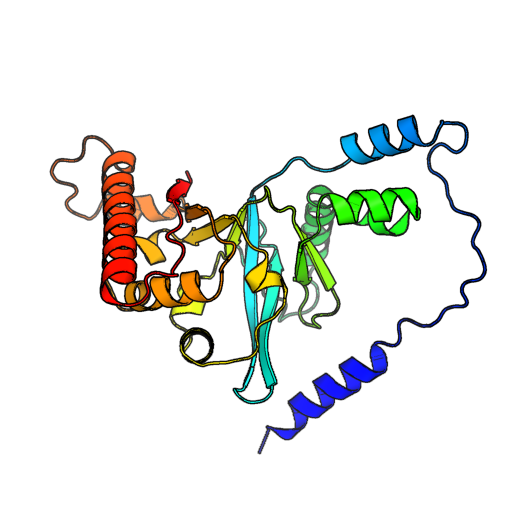-12.505 5.759 1.00 50.09 80 GLY A N 1
ATOM 630 C CA . GLY A 1 80 ? 9.858 -12.688 4.345 1.00 50.09 80 GLY A CA 1
ATOM 631 C C . GLY A 1 80 ? 9.509 -14.051 3.745 1.00 50.09 80 GLY A C 1
ATOM 632 O O . GLY A 1 80 ? 9.790 -14.279 2.571 1.00 50.09 80 GLY A O 1
ATOM 633 N N . THR A 1 81 ? 8.854 -14.927 4.506 1.00 50.66 81 THR A N 1
ATOM 634 C CA . THR A 1 81 ? 8.269 -16.159 3.979 1.00 50.66 81 THR A CA 1
ATOM 635 C C . THR A 1 81 ? 6.798 -15.915 3.678 1.00 50.66 81 THR A C 1
ATOM 637 O O . THR A 1 81 ? 5.982 -15.666 4.563 1.00 50.66 81 THR A O 1
ATOM 640 N N . THR A 1 82 ? 6.454 -15.946 2.392 1.00 47.75 82 THR A N 1
ATOM 641 C CA . THR A 1 82 ? 5.069 -15.872 1.934 1.00 47.75 82 THR A CA 1
ATOM 642 C C . THR A 1 82 ? 4.341 -17.115 2.437 1.00 47.75 82 THR A C 1
ATOM 644 O O . THR A 1 82 ? 4.554 -18.215 1.927 1.00 47.75 82 THR A O 1
ATOM 647 N N . THR A 1 83 ? 3.486 -16.978 3.448 1.00 47.75 83 THR A N 1
ATOM 648 C CA . THR A 1 83 ? 2.591 -18.052 3.890 1.00 47.75 83 THR A CA 1
ATOM 649 C C . THR A 1 83 ? 1.462 -18.205 2.874 1.00 47.75 83 THR A C 1
ATOM 651 O O . THR A 1 83 ? 0.323 -17.810 3.093 1.00 47.75 83 THR A O 1
ATOM 654 N N . LEU A 1 84 ? 1.788 -18.767 1.710 1.00 44.91 84 LEU A N 1
ATOM 655 C CA . LEU A 1 84 ? 0.806 -19.178 0.715 1.00 44.91 84 LEU A CA 1
ATOM 656 C C . LEU A 1 84 ? 0.001 -20.350 1.289 1.00 44.91 84 LEU A C 1
ATOM 658 O O . LEU A 1 84 ? 0.433 -21.504 1.278 1.00 44.91 84 LEU A O 1
ATOM 662 N N . VAL A 1 85 ? -1.178 -20.025 1.817 1.00 44.00 85 VAL A N 1
ATOM 663 C CA . VAL A 1 85 ? -2.179 -20.947 2.366 1.00 44.00 85 VAL A CA 1
ATOM 664 C C . VAL A 1 85 ? -2.774 -21.788 1.229 1.00 44.00 85 VAL A C 1
ATOM 666 O O . VAL A 1 85 ? -3.881 -21.557 0.767 1.00 44.00 85 VAL A O 1
ATOM 669 N N . THR A 1 86 ? -2.022 -22.762 0.723 1.00 44.06 86 THR A N 1
ATOM 670 C CA . THR A 1 86 ? -2.556 -23.809 -0.176 1.00 44.06 86 THR A CA 1
ATOM 671 C C . THR A 1 86 ? -2.521 -25.196 0.456 1.00 44.06 86 THR A C 1
ATOM 673 O O . THR A 1 86 ? -3.011 -26.161 -0.123 1.00 44.06 86 THR A O 1
ATOM 676 N N . ARG A 1 87 ? -2.011 -25.327 1.684 1.00 39.03 87 ARG A N 1
ATOM 677 C CA . ARG A 1 87 ? -2.088 -26.563 2.467 1.00 39.03 87 ARG A CA 1
ATOM 678 C C . ARG A 1 87 ? -2.634 -26.240 3.849 1.00 39.03 87 ARG A C 1
ATOM 680 O O . ARG A 1 87 ? -2.262 -25.216 4.409 1.00 39.03 87 ARG A O 1
ATOM 687 N N . LYS A 1 88 ? -3.541 -27.109 4.317 1.00 41.69 88 LYS A N 1
ATOM 688 C CA . LYS A 1 88 ? -4.214 -27.152 5.632 1.00 41.69 88 LYS A CA 1
ATOM 689 C C . LYS A 1 88 ? -3.555 -26.269 6.700 1.00 41.69 88 LYS A C 1
ATOM 691 O O . LYS A 1 88 ? -2.337 -26.363 6.828 1.00 41.69 88 LYS A O 1
ATOM 696 N N . PRO A 1 89 ? -4.330 -25.526 7.516 1.00 39.03 89 PRO A N 1
ATOM 697 C CA . PRO A 1 89 ? -3.795 -24.615 8.523 1.00 39.03 89 PRO A CA 1
ATOM 698 C C . PRO A 1 89 ? -2.851 -25.378 9.455 1.00 39.03 89 PRO A C 1
ATOM 700 O O . PRO A 1 89 ? -3.271 -26.094 10.363 1.00 39.03 89 PRO A O 1
ATOM 703 N N . SER A 1 90 ? -1.554 -25.283 9.178 1.00 48.75 90 SER A N 1
ATOM 704 C CA . SER A 1 90 ? -0.515 -25.820 10.037 1.00 48.75 90 SER A CA 1
ATOM 705 C C . SER A 1 90 ? -0.399 -24.894 11.245 1.00 48.75 90 SER A C 1
ATOM 707 O O . SER A 1 90 ? -0.817 -23.734 11.211 1.00 48.75 90 SER A O 1
ATOM 709 N N . GLN A 1 91 ? 0.187 -25.380 12.336 1.00 48.72 91 GLN A N 1
ATOM 710 C CA . GLN A 1 91 ? 0.381 -24.598 13.563 1.00 48.72 91 GLN A CA 1
ATOM 711 C C . GLN A 1 91 ? 1.122 -23.256 13.340 1.00 48.72 91 GLN A C 1
ATOM 713 O O . GLN A 1 91 ? 1.022 -22.361 14.178 1.00 48.72 91 GLN A O 1
ATOM 718 N N . GLN A 1 92 ? 1.806 -23.074 12.201 1.00 48.81 92 GLN A N 1
ATOM 719 C CA . GLN A 1 92 ? 2.375 -21.791 11.772 1.00 48.81 92 GLN A CA 1
ATOM 720 C C . GLN A 1 92 ? 1.318 -20.697 11.540 1.00 48.81 92 GLN A C 1
ATOM 722 O O . GLN A 1 92 ? 1.587 -19.546 11.872 1.00 48.81 92 GLN A O 1
ATOM 727 N N . CYS A 1 93 ? 0.112 -21.036 11.064 1.00 45.72 93 CYS A N 1
ATOM 728 C CA . CYS A 1 93 ? -0.965 -20.065 10.820 1.00 45.72 93 CYS A CA 1
ATOM 729 C C . CYS A 1 93 ? -1.385 -19.348 12.117 1.00 45.72 93 CYS A C 1
ATOM 731 O O . CYS A 1 93 ? -1.476 -18.123 12.150 1.00 45.72 93 CYS A O 1
ATOM 733 N N . ARG A 1 94 ? -1.488 -20.091 13.233 1.00 47.91 94 ARG A N 1
ATOM 734 C CA . ARG A 1 94 ? -1.816 -19.522 14.556 1.00 47.91 94 ARG A CA 1
ATOM 735 C C . ARG A 1 94 ? -0.752 -18.550 15.079 1.00 47.91 94 ARG A C 1
ATOM 737 O O . ARG A 1 94 ? -1.088 -17.583 15.756 1.00 47.91 94 ARG A O 1
ATOM 744 N N . ARG A 1 95 ? 0.536 -18.781 14.782 1.00 49.03 95 ARG A N 1
ATOM 745 C CA . ARG A 1 95 ? 1.620 -17.865 15.196 1.00 49.03 95 ARG A CA 1
ATOM 746 C C . ARG A 1 95 ? 1.596 -16.553 14.412 1.00 49.03 95 ARG A C 1
ATOM 748 O O . ARG A 1 95 ? 1.856 -15.503 14.994 1.00 49.03 95 ARG A O 1
ATOM 755 N N . VAL A 1 96 ? 1.266 -16.614 13.121 1.00 49.34 96 VAL A N 1
ATOM 756 C CA . VAL A 1 96 ? 1.109 -15.427 12.268 1.00 49.34 96 VAL A CA 1
ATOM 757 C C . VAL A 1 96 ? -0.075 -14.584 12.747 1.00 49.34 96 VAL A C 1
ATOM 759 O O . VAL A 1 96 ? 0.099 -13.395 12.988 1.00 49.34 96 VAL A O 1
ATOM 762 N N . GLU A 1 97 ? -1.230 -15.203 13.008 1.00 49.19 97 GLU A N 1
ATOM 763 C CA . GLU A 1 97 ? -2.415 -14.518 13.552 1.00 49.19 97 GLU A CA 1
ATOM 764 C C . GLU A 1 97 ? -2.141 -13.809 14.892 1.00 49.19 97 GLU A C 1
ATOM 766 O O . GLU A 1 97 ? -2.604 -12.687 15.100 1.00 49.19 97 GLU A O 1
ATOM 771 N N . SER A 1 98 ? -1.342 -14.412 15.784 1.00 51.59 98 SER A N 1
ATOM 772 C CA . SER A 1 98 ? -0.979 -13.796 17.071 1.00 51.59 98 SER A CA 1
ATOM 773 C C . SER A 1 98 ? -0.177 -12.502 16.895 1.00 51.59 98 SER A C 1
ATOM 775 O O . SER A 1 98 ? -0.531 -11.486 17.486 1.00 51.59 98 SER A O 1
ATOM 777 N N . ARG A 1 99 ? 0.850 -12.496 16.030 1.00 55.59 99 ARG A N 1
ATOM 778 C CA . ARG A 1 99 ? 1.645 -11.285 15.736 1.00 55.59 99 ARG A CA 1
ATOM 779 C C . ARG A 1 99 ? 0.846 -10.232 14.962 1.00 55.59 99 ARG A C 1
ATOM 781 O O . ARG A 1 99 ? 1.073 -9.036 15.113 1.00 55.59 99 ARG A O 1
ATOM 788 N N . MET A 1 100 ? -0.112 -10.656 14.141 1.00 55.06 100 MET A N 1
ATOM 789 C CA . MET A 1 100 ? -0.999 -9.738 13.423 1.00 55.06 100 MET A CA 1
ATOM 790 C C . MET A 1 100 ? -1.934 -8.977 14.367 1.00 55.06 100 MET A C 1
ATOM 792 O O . MET A 1 100 ? -2.139 -7.779 14.177 1.00 55.06 100 MET A O 1
ATOM 796 N N . ASN A 1 101 ? -2.446 -9.638 15.411 1.00 51.38 101 ASN A N 1
ATOM 797 C CA . ASN A 1 101 ? -3.222 -8.982 16.469 1.00 51.38 101 ASN A CA 1
ATOM 798 C C . ASN A 1 101 ? -2.376 -8.004 17.300 1.00 51.38 101 ASN A C 1
ATOM 800 O O . ASN A 1 101 ? -2.909 -7.034 17.832 1.00 51.38 101 ASN A O 1
ATOM 804 N N . GLU A 1 102 ? -1.063 -8.223 17.394 1.00 56.62 102 GLU A N 1
ATOM 805 C CA . GLU A 1 102 ? -0.144 -7.272 18.031 1.00 56.62 102 GLU A CA 1
ATOM 806 C C . GLU A 1 102 ? 0.076 -6.030 17.153 1.00 56.62 102 GLU A C 1
ATOM 808 O O . GLU A 1 102 ? 0.113 -4.910 17.658 1.00 56.62 102 GLU A O 1
ATOM 813 N N . GLN A 1 103 ? 0.159 -6.197 15.827 1.00 59.47 103 GLN A N 1
ATOM 814 C CA . GLN A 1 103 ? 0.324 -5.078 14.886 1.00 59.47 103 GLN A CA 1
ATOM 815 C C . GLN A 1 103 ? -0.977 -4.320 14.600 1.00 59.47 103 GLN A C 1
ATOM 817 O O . GLN A 1 103 ? -0.942 -3.188 14.104 1.00 59.47 103 GLN A O 1
ATOM 822 N N . ARG A 1 104 ? -2.135 -4.931 14.875 1.00 73.06 104 ARG A N 1
ATOM 823 C CA . ARG A 1 104 ? -3.457 -4.343 14.655 1.00 73.06 104 ARG A CA 1
ATOM 824 C C . ARG A 1 104 ? -4.386 -4.640 15.815 1.00 73.06 104 ARG A C 1
ATOM 826 O O . ARG A 1 104 ? -4.772 -5.779 16.042 1.00 73.06 104 ARG A O 1
ATOM 833 N N . ALA A 1 105 ? -4.869 -3.578 16.453 1.00 67.94 105 ALA A N 1
ATOM 834 C CA . ALA A 1 105 ? -5.851 -3.657 17.529 1.00 67.94 105 ALA A CA 1
ATOM 835 C C . ALA A 1 105 ? -7.274 -3.980 17.012 1.00 67.94 105 ALA A C 1
ATOM 837 O O . ALA A 1 105 ? -8.220 -3.234 17.258 1.00 67.94 105 ALA A O 1
ATOM 838 N N . LEU A 1 106 ? -7.443 -5.095 16.286 1.00 71.94 106 LEU A N 1
ATOM 839 C CA . LEU A 1 106 ? -8.732 -5.557 15.746 1.00 71.94 106 LEU A CA 1
ATOM 840 C C . LEU A 1 106 ? -9.777 -5.776 16.847 1.00 71.94 106 LEU A C 1
ATOM 842 O O . LEU A 1 106 ? -10.975 -5.644 16.602 1.00 71.94 106 LEU A O 1
ATOM 846 N N . SER A 1 107 ? -9.331 -6.059 18.073 1.00 69.06 107 SER A N 1
ATOM 847 C CA . SER A 1 107 ? -10.185 -6.104 19.257 1.00 69.06 107 SER A CA 1
ATOM 848 C C . SER A 1 107 ? -10.966 -4.799 19.444 1.00 69.06 107 SER A C 1
ATOM 850 O O . SER A 1 107 ? -12.168 -4.857 19.688 1.00 69.06 107 SER A O 1
ATOM 852 N N . LEU A 1 108 ? -10.356 -3.627 19.218 1.00 72.31 108 LEU A N 1
ATOM 853 C CA . LEU A 1 108 ? -11.007 -2.318 19.378 1.00 72.31 108 LEU A CA 1
ATOM 854 C C . LEU A 1 108 ? -12.155 -2.074 18.392 1.00 72.31 108 LEU A C 1
ATOM 856 O O . LEU A 1 108 ? -13.052 -1.289 18.701 1.00 72.31 108 LEU A O 1
ATOM 860 N N . LEU A 1 109 ? -12.189 -2.772 17.251 1.00 77.75 109 LEU A N 1
ATOM 861 C CA . LEU A 1 109 ? -13.340 -2.745 16.339 1.00 77.75 109 LEU A CA 1
ATOM 862 C C . LEU A 1 109 ? -14.579 -3.435 16.931 1.00 77.75 109 LEU A C 1
ATOM 864 O O . LEU A 1 109 ? -15.695 -3.180 16.472 1.00 77.75 109 LEU A O 1
ATOM 868 N N . ARG A 1 110 ? -14.377 -4.317 17.918 1.00 77.12 110 ARG A N 1
ATOM 869 C CA . ARG A 1 110 ? -15.410 -5.154 18.542 1.00 77.12 110 ARG A CA 1
ATOM 870 C C . ARG A 1 110 ? -15.796 -4.706 19.955 1.00 77.12 110 ARG A C 1
ATOM 872 O O . ARG A 1 110 ? -16.854 -5.113 20.411 1.00 77.12 110 ARG A O 1
ATOM 879 N N . VAL A 1 111 ? -14.982 -3.882 20.632 1.00 77.94 111 VAL A N 1
ATOM 880 C CA . VAL A 1 111 ? -15.233 -3.460 22.029 1.00 77.94 111 VAL A CA 1
ATOM 881 C C . VAL A 1 111 ? -16.501 -2.610 22.152 1.00 77.94 111 VAL A C 1
ATOM 883 O O . VAL A 1 111 ? -17.455 -3.024 22.802 1.00 77.94 111 VAL A O 1
ATOM 886 N N . CYS A 1 112 ? -16.529 -1.412 21.558 1.00 84.56 112 CYS A N 1
ATOM 887 C CA . CYS A 1 112 ? -17.680 -0.514 21.646 1.00 84.56 112 CYS A CA 1
ATOM 888 C C . CYS A 1 112 ? -17.774 0.436 20.436 1.00 84.56 112 CYS A C 1
ATOM 890 O O . CYS A 1 112 ? -16.865 0.527 19.607 1.00 84.56 112 CYS A O 1
ATOM 892 N N . LYS A 1 113 ? -18.892 1.170 20.322 1.00 88.00 113 LYS A N 1
ATOM 893 C CA . LYS A 1 113 ? -19.118 2.124 19.216 1.00 88.00 113 LYS A CA 1
ATOM 894 C C . LYS A 1 113 ? -18.061 3.234 19.176 1.00 88.00 113 LYS A C 1
ATOM 896 O O . LYS A 1 113 ? -17.617 3.615 18.095 1.00 88.00 113 LYS A O 1
ATOM 901 N N . GLU A 1 114 ? -17.652 3.735 20.339 1.00 89.00 114 GLU A N 1
ATOM 902 C CA . GLU A 1 114 ? -16.662 4.812 20.460 1.00 89.00 114 GLU A CA 1
ATOM 903 C C . GLU A 1 114 ? -15.272 4.355 20.008 1.00 89.00 114 GLU A C 1
ATOM 905 O O . GLU A 1 114 ? -14.657 5.015 19.171 1.00 89.00 114 GLU A O 1
ATOM 910 N N . SER A 1 115 ? -14.807 3.198 20.497 1.00 88.88 115 SER A N 1
ATOM 911 C CA . SER A 1 115 ? -13.509 2.635 20.112 1.00 88.88 115 SER A CA 1
ATOM 912 C C . SER A 1 115 ? -13.465 2.325 18.620 1.00 88.88 115 SER A C 1
ATOM 914 O O . SER A 1 115 ? -12.488 2.655 17.954 1.00 88.88 115 SER A O 1
ATOM 916 N N . ARG A 1 116 ? -14.547 1.759 18.070 1.00 89.81 116 ARG A N 1
ATOM 917 C CA . ARG A 1 116 ? -14.661 1.468 16.639 1.00 89.81 116 ARG A CA 1
ATOM 918 C C . ARG A 1 116 ? -14.599 2.735 15.796 1.00 89.81 116 ARG A C 1
ATOM 920 O O . ARG A 1 116 ? -13.887 2.753 14.797 1.00 89.81 116 ARG A O 1
ATOM 927 N N . ARG A 1 117 ? -15.335 3.784 16.178 1.00 91.81 117 ARG A N 1
ATOM 928 C CA . ARG A 1 117 ? -15.315 5.070 15.467 1.00 91.81 117 ARG A CA 1
ATOM 929 C C . ARG A 1 117 ? -13.911 5.667 15.472 1.00 91.81 117 ARG A C 1
ATOM 931 O O . ARG A 1 117 ? -13.416 6.012 14.407 1.00 91.81 117 ARG A O 1
ATOM 938 N N . LEU A 1 118 ? -13.272 5.727 16.641 1.00 92.56 118 LEU A N 1
ATOM 939 C CA . LEU A 1 118 ? -11.913 6.248 16.776 1.00 92.56 118 LEU A CA 1
ATOM 940 C C . LEU A 1 118 ? -10.902 5.430 15.958 1.00 92.56 118 LEU A C 1
ATOM 942 O O . LEU A 1 118 ? -10.049 5.998 15.283 1.00 92.56 118 LEU A O 1
ATOM 946 N N . TYR A 1 119 ? -11.014 4.100 15.983 1.00 92.94 119 TYR A N 1
ATOM 947 C CA . TYR A 1 119 ? -10.157 3.217 15.197 1.00 92.94 119 TYR A CA 1
ATOM 948 C C . TYR A 1 119 ? -10.300 3.495 13.696 1.00 92.94 119 TYR A C 1
ATOM 950 O O . TYR A 1 119 ? -9.299 3.672 13.013 1.00 92.94 119 TYR A O 1
ATOM 958 N N . LEU A 1 120 ? -11.529 3.568 13.177 1.00 93.00 120 LEU A N 1
ATOM 959 C CA . LEU A 1 120 ? -11.778 3.814 11.751 1.00 93.00 120 LEU A CA 1
ATOM 960 C C . LEU A 1 120 ? -11.426 5.244 11.316 1.00 93.00 120 LEU A C 1
ATOM 962 O O . LEU A 1 120 ? -11.135 5.464 10.145 1.00 93.00 120 LEU A O 1
ATOM 966 N N . GLU A 1 121 ? -11.434 6.207 12.237 1.00 94.00 121 GLU A N 1
ATOM 967 C CA . GLU A 1 121 ? -10.932 7.562 11.991 1.00 94.00 121 GLU A CA 1
ATOM 968 C C . GLU A 1 121 ? -9.411 7.564 11.779 1.00 94.00 121 GLU A C 1
ATOM 970 O O . GLU A 1 121 ? -8.913 8.238 10.879 1.00 94.00 121 GLU A O 1
ATOM 975 N N . ILE A 1 122 ? -8.679 6.774 12.571 1.00 93.50 122 ILE A N 1
ATOM 976 C CA . ILE A 1 122 ? -7.210 6.707 12.524 1.00 93.50 122 ILE A CA 1
ATOM 977 C C . ILE A 1 122 ? -6.713 5.763 11.417 1.00 93.50 122 ILE A C 1
ATOM 979 O O . ILE A 1 122 ? -5.718 6.061 10.759 1.00 93.50 122 ILE A O 1
ATOM 983 N N . PHE A 1 123 ? -7.425 4.664 11.154 1.00 94.44 123 PHE A N 1
ATOM 984 C CA . PHE A 1 123 ? -7.106 3.676 10.116 1.00 94.44 123 PHE A CA 1
ATOM 985 C C . PHE A 1 123 ? -8.223 3.605 9.056 1.00 94.44 123 PHE A C 1
ATOM 987 O O . PHE A 1 123 ? -8.942 2.604 8.973 1.00 94.44 123 PHE A O 1
ATOM 994 N N . PRO A 1 124 ? -8.422 4.665 8.251 1.00 95.44 124 PRO A N 1
ATOM 995 C CA . PRO A 1 124 ? -9.584 4.776 7.370 1.00 95.44 124 PRO A CA 1
ATOM 996 C C . PRO A 1 124 ? -9.489 3.923 6.101 1.00 95.44 124 PRO A C 1
ATOM 998 O O . PRO A 1 124 ? -10.502 3.698 5.437 1.00 95.44 124 PRO A O 1
ATOM 1001 N N . ILE A 1 125 ? -8.290 3.474 5.724 1.00 96.00 125 ILE A N 1
ATOM 1002 C CA . ILE A 1 125 ? -8.071 2.747 4.474 1.00 96.00 125 ILE A CA 1
ATOM 1003 C C . ILE A 1 125 ? -8.284 1.263 4.743 1.00 96.00 125 ILE A C 1
ATOM 1005 O O . ILE A 1 125 ? -7.561 0.667 5.537 1.00 96.00 125 ILE A O 1
ATOM 1009 N N . ALA A 1 126 ? -9.257 0.660 4.067 1.00 93.88 126 ALA A N 1
ATOM 1010 C CA . ALA A 1 126 ? -9.566 -0.759 4.200 1.00 93.88 126 ALA A CA 1
ATOM 1011 C C . ALA A 1 126 ? -9.042 -1.549 2.993 1.00 93.88 126 ALA A C 1
ATOM 1013 O O . ALA A 1 126 ? -9.542 -1.406 1.875 1.00 93.88 126 ALA A O 1
ATOM 1014 N N . LEU A 1 127 ? -8.063 -2.415 3.234 1.00 93.25 127 LEU A N 1
ATOM 1015 C CA . LEU A 1 127 ? -7.531 -3.362 2.263 1.00 93.25 127 LEU A CA 1
ATOM 1016 C C . LEU A 1 127 ? -8.272 -4.704 2.370 1.00 93.25 127 LEU A C 1
ATOM 1018 O O . 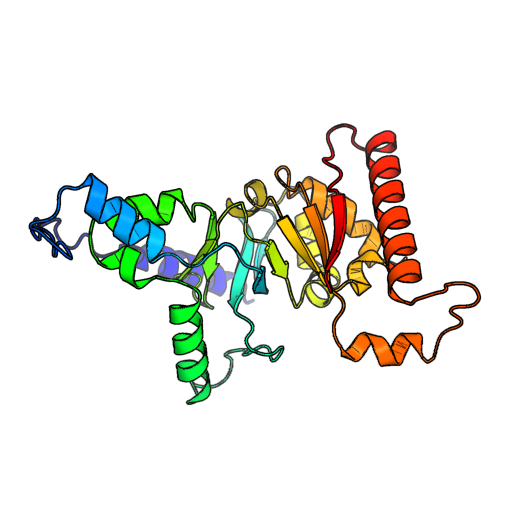LEU A 1 127 ? -8.431 -5.215 3.481 1.00 93.25 127 LEU A O 1
ATOM 1022 N N . PRO A 1 128 ? -8.701 -5.310 1.252 1.00 91.56 128 PRO A N 1
ATOM 1023 C CA . PRO A 1 128 ? -9.274 -6.655 1.253 1.00 91.56 128 PRO A CA 1
ATOM 1024 C C . PRO A 1 128 ? -8.237 -7.682 1.691 1.00 91.56 128 PRO A C 1
ATOM 1026 O O . PRO A 1 128 ? -7.180 -7.813 1.079 1.00 91.56 128 PRO A O 1
ATOM 1029 N N . TYR A 1 129 ? -8.530 -8.393 2.765 1.00 84.62 129 TYR A N 1
ATOM 1030 C CA . TYR A 1 129 ? -7.626 -9.333 3.406 1.00 84.62 129 TYR A CA 1
ATOM 1031 C C . TYR A 1 129 ? -8.218 -10.743 3.330 1.00 84.62 129 TYR A C 1
ATOM 1033 O O . TYR A 1 129 ? -9.439 -10.884 3.359 1.00 84.62 129 TYR A O 1
ATOM 1041 N N . GLU A 1 130 ? -7.356 -11.765 3.289 1.00 72.25 130 GLU A N 1
ATOM 1042 C CA . GLU A 1 130 ? -7.724 -13.194 3.244 1.00 72.25 130 GLU A CA 1
ATOM 1043 C C . GLU A 1 130 ? -8.164 -13.718 1.857 1.00 72.25 130 GLU A C 1
ATOM 1045 O O . GLU A 1 130 ? -8.593 -12.964 0.984 1.00 72.25 130 GLU A O 1
ATOM 1050 N N . LEU A 1 131 ? -8.043 -15.038 1.639 1.00 59.06 131 LEU A N 1
ATOM 1051 C CA . LEU A 1 131 ? -8.329 -15.709 0.354 1.00 59.06 131 LEU A CA 1
ATOM 1052 C C . LEU A 1 131 ? -9.790 -15.580 -0.082 1.00 59.06 131 LEU A C 1
ATOM 1054 O O . LEU A 1 131 ? -10.073 -15.551 -1.275 1.00 59.06 131 LEU A O 1
ATOM 1058 N N . THR A 1 132 ? -10.706 -15.489 0.879 1.00 60.16 132 THR A N 1
ATOM 1059 C CA . THR A 1 132 ? -12.137 -15.301 0.627 1.00 60.16 132 THR A CA 1
ATOM 1060 C C . THR A 1 132 ? -12.497 -13.833 0.382 1.00 60.16 132 THR A C 1
ATOM 1062 O O . THR A 1 132 ? -13.627 -13.539 0.010 1.00 60.16 132 THR A O 1
ATOM 1065 N N . GLY A 1 133 ? -11.564 -12.895 0.606 1.00 59.19 133 GLY A N 1
ATOM 1066 C CA . GLY A 1 133 ? -11.811 -11.452 0.525 1.00 59.19 133 GLY A CA 1
ATOM 1067 C C . GLY A 1 133 ? -12.741 -10.906 1.616 1.00 59.19 133 GLY A C 1
ATOM 1068 O O . GLY A 1 133 ? -13.166 -9.753 1.534 1.00 59.19 133 GLY A O 1
ATOM 1069 N N . VAL A 1 134 ? -13.071 -11.721 2.624 1.00 66.38 134 VAL A N 1
ATOM 1070 C CA . VAL A 1 134 ? -14.003 -11.371 3.709 1.00 66.38 134 VAL A CA 1
ATOM 1071 C C . VAL A 1 134 ? -13.314 -10.528 4.786 1.00 66.38 134 VAL A C 1
ATOM 1073 O O . VAL A 1 134 ? -13.939 -9.667 5.414 1.00 66.38 134 VAL A O 1
ATOM 1076 N N . GLY A 1 135 ? -12.010 -10.727 4.981 1.00 78.62 135 GLY A N 1
ATOM 1077 C CA . GLY A 1 135 ? -11.207 -9.947 5.908 1.00 78.62 135 GLY A CA 1
ATOM 1078 C C . GLY A 1 135 ? -10.983 -8.513 5.427 1.00 78.62 135 GLY A C 1
ATOM 1079 O O . GLY A 1 135 ? -10.949 -8.212 4.233 1.00 78.62 135 GLY A O 1
ATOM 1080 N N . ARG A 1 136 ? -10.772 -7.597 6.376 1.00 87.19 136 ARG A N 1
ATOM 1081 C CA . ARG A 1 136 ? -10.297 -6.239 6.086 1.00 87.19 136 ARG A CA 1
ATOM 1082 C C . ARG A 1 13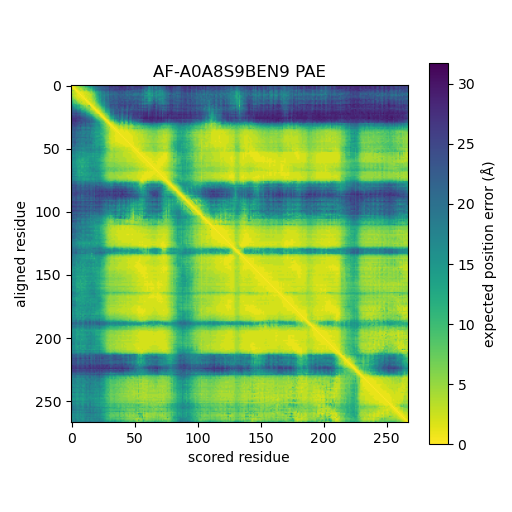6 ? -9.078 -5.926 6.934 1.00 87.19 136 ARG A C 1
ATOM 1084 O O . ARG A 1 136 ? -9.140 -6.007 8.159 1.00 87.19 136 ARG A O 1
ATOM 1091 N N . LEU A 1 137 ? -8.000 -5.532 6.273 1.00 89.31 137 LEU A N 1
ATOM 1092 C CA . LEU A 1 137 ? -6.822 -4.961 6.903 1.00 89.31 137 LEU A CA 1
ATOM 1093 C C . LEU A 1 137 ? -6.941 -3.440 6.838 1.00 89.31 137 LEU A C 1
ATOM 1095 O O . LEU A 1 137 ? -6.975 -2.862 5.756 1.00 89.31 137 LEU A O 1
ATOM 1099 N N . TYR A 1 138 ? -7.013 -2.799 7.998 1.00 92.12 138 TYR A N 1
ATOM 1100 C CA . TYR A 1 138 ? -7.090 -1.347 8.082 1.00 92.12 138 TYR A CA 1
ATOM 1101 C C . TYR A 1 138 ? -5.691 -0.748 8.218 1.00 92.12 138 TYR A C 1
ATOM 1103 O O . TYR A 1 138 ? -4.863 -1.254 8.987 1.00 92.12 138 TYR A O 1
ATOM 1111 N N . ILE A 1 139 ? -5.431 0.318 7.464 1.00 93.81 139 ILE A N 1
ATOM 1112 C CA . ILE A 1 139 ? -4.176 1.069 7.513 1.00 93.81 139 ILE A CA 1
ATOM 1113 C C . ILE A 1 139 ? -4.447 2.574 7.641 1.00 93.81 139 ILE A C 1
ATOM 1115 O O . ILE A 1 139 ? -5.477 3.089 7.189 1.00 93.81 139 ILE A O 1
ATOM 1119 N N . SER A 1 140 ? -3.519 3.271 8.289 1.00 94.81 140 SER A N 1
ATOM 1120 C CA . SER A 1 140 ? -3.511 4.731 8.389 1.00 94.81 140 SER A CA 1
ATOM 1121 C C . SER A 1 140 ? -2.905 5.342 7.126 1.00 94.81 140 SER A C 1
ATOM 1123 O O . SER A 1 140 ? -2.113 4.713 6.428 1.00 94.81 140 SER A O 1
ATOM 1125 N N . ARG A 1 141 ? -3.244 6.603 6.845 1.00 95.88 141 ARG A N 1
ATOM 1126 C CA . ARG A 1 141 ? -2.619 7.387 5.764 1.00 95.88 141 ARG A CA 1
ATOM 1127 C C . ARG A 1 141 ? -1.133 7.655 6.015 1.00 95.88 141 ARG A C 1
ATOM 1129 O O . ARG A 1 141 ? -0.382 7.909 5.081 1.00 95.88 141 ARG A O 1
ATOM 1136 N N . GLU A 1 142 ? -0.717 7.604 7.278 1.00 95.38 142 GLU A N 1
ATOM 1137 C CA . GLU A 1 142 ? 0.672 7.814 7.688 1.00 95.38 142 GLU A CA 1
ATOM 1138 C C . GLU A 1 142 ? 1.522 6.541 7.562 1.00 95.38 142 GLU A C 1
ATOM 1140 O O . GLU A 1 142 ? 2.753 6.617 7.548 1.00 95.38 142 GLU A O 1
ATOM 1145 N N . GLU A 1 143 ? 0.890 5.374 7.454 1.00 94.06 143 GLU A N 1
ATOM 1146 C CA . GLU A 1 143 ? 1.587 4.100 7.305 1.00 94.06 143 GLU A CA 1
ATOM 1147 C C . GLU A 1 143 ? 2.098 3.898 5.880 1.00 94.06 143 GLU A C 1
ATOM 1149 O O . GLU A 1 143 ? 1.521 4.386 4.910 1.00 94.06 143 GLU A O 1
ATOM 1154 N N . VAL A 1 144 ? 3.189 3.143 5.753 1.00 94.75 144 VAL A N 1
ATOM 1155 C CA . VAL A 1 144 ? 3.751 2.777 4.449 1.00 94.75 144 VAL A CA 1
ATOM 1156 C C . VAL A 1 144 ? 3.251 1.386 4.079 1.00 94.75 144 VAL A C 1
ATOM 1158 O O . VAL A 1 144 ? 3.590 0.412 4.752 1.00 94.75 144 VAL A O 1
ATOM 1161 N N . LEU A 1 145 ? 2.475 1.270 3.001 1.00 95.56 145 LEU A N 1
ATOM 1162 C CA . LEU A 1 145 ? 2.059 -0.030 2.475 1.00 95.56 145 LEU A CA 1
ATOM 1163 C C . LEU A 1 145 ? 3.207 -0.640 1.670 1.00 95.56 145 LEU A C 1
ATOM 1165 O O . LEU A 1 145 ? 3.560 -0.115 0.622 1.00 95.56 145 LEU A O 1
ATOM 1169 N N . HIS A 1 146 ? 3.778 -1.751 2.120 1.00 94.19 146 HIS A N 1
ATOM 1170 C CA . HIS A 1 146 ? 4.847 -2.439 1.401 1.00 94.19 146 HIS A CA 1
ATOM 1171 C C . HIS A 1 146 ? 4.321 -3.671 0.660 1.00 94.19 146 HIS A C 1
ATOM 1173 O O . HIS A 1 146 ? 3.922 -4.649 1.290 1.00 94.19 146 HIS A O 1
ATOM 1179 N N . LEU A 1 147 ? 4.377 -3.650 -0.675 1.00 94.50 147 LEU A N 1
ATOM 1180 C CA . LEU A 1 147 ? 4.042 -4.786 -1.539 1.00 94.50 147 LEU A CA 1
ATOM 1181 C C . LEU A 1 147 ? 5.271 -5.671 -1.786 1.00 94.50 147 LEU A C 1
ATOM 1183 O O . LEU A 1 147 ? 6.068 -5.425 -2.686 1.00 94.50 147 LEU A O 1
ATOM 1187 N N . SER A 1 148 ? 5.413 -6.731 -0.996 1.00 90.50 148 SER A N 1
ATOM 1188 C CA . SER A 1 148 ? 6.604 -7.595 -0.989 1.00 90.50 148 SER A CA 1
ATOM 1189 C C . SER A 1 148 ? 6.830 -8.338 -2.302 1.00 90.50 148 SER A C 1
ATOM 1191 O O . SER A 1 148 ? 7.970 -8.556 -2.694 1.00 90.50 148 SER A O 1
ATOM 1193 N N . ASN A 1 149 ? 5.749 -8.730 -2.973 1.00 91.69 149 ASN A N 1
ATOM 1194 C CA . ASN A 1 149 ? 5.774 -9.462 -4.238 1.00 91.69 149 ASN A CA 1
ATOM 1195 C C . ASN A 1 149 ? 5.509 -8.548 -5.440 1.00 91.69 149 ASN A C 1
ATOM 1197 O O . ASN A 1 149 ? 5.015 -9.002 -6.471 1.00 91.69 149 ASN A O 1
ATOM 1201 N N . PHE A 1 150 ? 5.788 -7.247 -5.317 1.00 93.06 150 PHE A N 1
ATOM 1202 C CA . PHE A 1 150 ? 5.532 -6.312 -6.408 1.00 93.06 150 PHE A CA 1
ATOM 1203 C C . PHE A 1 150 ? 6.306 -6.673 -7.679 1.00 93.06 150 PHE A C 1
ATOM 1205 O O . PHE A 1 150 ? 5.745 -6.563 -8.765 1.00 93.06 150 PHE A O 1
ATOM 1212 N N . SER A 1 151 ? 7.533 -7.188 -7.550 1.00 89.31 151 SER A N 1
ATOM 1213 C CA . SER A 1 151 ? 8.286 -7.704 -8.695 1.00 89.31 151 SER A CA 1
ATOM 1214 C C . SER A 1 151 ? 7.533 -8.837 -9.406 1.00 89.31 151 SER A C 1
ATOM 1216 O O . SER A 1 151 ? 7.474 -8.842 -10.623 1.00 89.31 151 SER A O 1
ATOM 1218 N N . ASP A 1 152 ? 6.849 -9.741 -8.705 1.00 90.94 152 ASP A N 1
ATOM 1219 C CA . ASP A 1 152 ? 6.040 -10.773 -9.375 1.00 90.94 152 ASP A CA 1
ATOM 1220 C C . ASP A 1 152 ? 4.772 -10.183 -10.017 1.00 90.94 152 ASP A C 1
ATOM 1222 O O . ASP A 1 152 ? 4.360 -10.578 -11.111 1.00 90.94 152 ASP A O 1
ATOM 1226 N N . LEU A 1 153 ? 4.146 -9.206 -9.350 1.00 93.19 153 LEU A N 1
ATOM 1227 C CA . LEU A 1 153 ? 2.938 -8.535 -9.843 1.00 93.19 153 LEU A CA 1
ATOM 1228 C C . LEU A 1 153 ? 3.201 -7.757 -11.134 1.00 93.19 153 LEU A C 1
ATOM 1230 O O . LEU A 1 153 ? 2.415 -7.871 -12.071 1.00 93.19 153 LEU A O 1
ATOM 1234 N N . ILE A 1 154 ? 4.315 -7.025 -11.210 1.00 92.31 154 ILE A N 1
ATOM 1235 C CA . ILE A 1 154 ? 4.739 -6.257 -12.392 1.00 92.31 154 ILE A CA 1
ATOM 1236 C C . ILE A 1 154 ? 5.322 -7.135 -13.510 1.00 92.31 154 ILE A C 1
ATOM 1238 O O . ILE A 1 154 ? 5.748 -6.639 -14.542 1.00 92.31 154 ILE A O 1
ATOM 1242 N N . HIS A 1 155 ? 5.341 -8.456 -13.347 1.00 90.12 155 HIS A N 1
ATOM 1243 C CA . HIS A 1 155 ? 5.558 -9.384 -14.459 1.00 90.12 155 HIS A CA 1
ATOM 1244 C C . HIS A 1 155 ? 4.257 -10.086 -14.872 1.00 90.12 155 HIS A C 1
ATOM 1246 O O . HIS A 1 155 ? 4.203 -10.791 -15.885 1.00 90.12 155 HIS A O 1
ATOM 1252 N N . ASN A 1 156 ? 3.168 -9.878 -14.128 1.00 94.75 156 ASN A N 1
ATOM 1253 C CA . ASN A 1 156 ? 1.887 -10.490 -14.417 1.00 94.75 156 ASN A CA 1
ATOM 1254 C C . ASN A 1 156 ? 1.140 -9.722 -15.521 1.00 94.75 156 ASN A C 1
ATOM 1256 O O . ASN A 1 156 ? 0.693 -8.589 -15.342 1.00 94.75 156 ASN A O 1
ATOM 1260 N N . ARG A 1 157 ? 0.898 -10.386 -16.659 1.00 95.25 157 ARG A N 1
ATOM 1261 C CA . ARG A 1 157 ? 0.168 -9.807 -17.804 1.00 95.25 157 ARG A CA 1
ATOM 1262 C C . ARG A 1 157 ? -1.193 -9.208 -17.423 1.00 95.25 157 ARG A C 1
ATOM 1264 O O . ARG A 1 157 ? -1.568 -8.177 -17.977 1.00 95.25 157 ARG A O 1
ATOM 1271 N N . ARG A 1 158 ? -1.929 -9.834 -16.497 1.00 96.44 158 ARG A N 1
ATOM 1272 C CA . ARG A 1 158 ? -3.250 -9.357 -16.051 1.00 96.44 158 ARG A CA 1
ATOM 1273 C C . ARG A 1 158 ? -3.143 -8.047 -15.275 1.00 96.44 158 ARG A C 1
ATOM 1275 O O . ARG A 1 158 ? -3.947 -7.144 -15.489 1.00 96.44 158 ARG A O 1
ATOM 1282 N N . PHE A 1 159 ? -2.117 -7.917 -14.434 1.00 96.06 159 PHE A N 1
ATOM 1283 C CA . PHE A 1 159 ? -1.825 -6.674 -13.720 1.00 96.06 159 PHE A CA 1
ATOM 1284 C C . PHE A 1 159 ? -1.547 -5.531 -14.705 1.00 96.06 159 PHE A C 1
ATOM 1286 O O . PHE A 1 159 ? -2.122 -4.454 -14.587 1.00 96.06 159 PHE A O 1
ATOM 1293 N N . HIS A 1 160 ? -0.763 -5.784 -15.757 1.00 93.38 160 HIS A N 1
ATOM 1294 C CA . HIS A 1 160 ? -0.453 -4.767 -16.773 1.00 93.38 160 HIS A CA 1
ATOM 1295 C C . HIS A 1 160 ? -1.666 -4.301 -17.552 1.00 93.38 160 HIS A C 1
ATOM 1297 O O . HIS A 1 160 ? -1.837 -3.105 -17.786 1.00 93.38 160 HIS A O 1
ATOM 1303 N N . GLN A 1 161 ? -2.502 -5.250 -17.965 1.00 95.38 161 GLN A N 1
ATOM 1304 C CA . GLN A 1 161 ? -3.738 -4.940 -18.667 1.00 95.38 161 GLN A CA 1
ATOM 1305 C C . GLN A 1 161 ? -4.661 -4.088 -17.797 1.00 95.38 161 GLN A C 1
ATOM 1307 O O . GLN A 1 161 ? -5.272 -3.160 -18.317 1.00 95.38 161 GLN A O 1
ATOM 1312 N N . ALA A 1 162 ? -4.702 -4.346 -16.489 1.00 95.69 162 ALA A N 1
ATOM 1313 C CA . ALA A 1 162 ? -5.474 -3.546 -15.550 1.00 95.69 162 ALA A CA 1
ATOM 1314 C C . ALA A 1 162 ? -4.888 -2.147 -15.300 1.00 95.69 162 ALA A C 1
ATOM 1316 O O . ALA A 1 162 ? -5.649 -1.191 -15.207 1.00 95.69 162 ALA A O 1
ATOM 1317 N N . LEU A 1 163 ? -3.558 -1.998 -15.221 1.00 94.19 163 LEU A N 1
ATOM 1318 C CA . LEU A 1 163 ? -2.925 -0.683 -15.055 1.00 94.19 163 LEU A CA 1
ATOM 1319 C C . LEU A 1 163 ? -3.109 0.202 -16.297 1.00 94.19 163 LEU A C 1
ATOM 1321 O O . LEU A 1 163 ? -3.501 1.366 -16.179 1.00 94.19 163 LEU A O 1
ATOM 1325 N N . LYS A 1 164 ? -2.854 -0.355 -17.489 1.00 93.56 164 LYS A N 1
ATOM 1326 C CA . LYS A 1 164 ? -2.953 0.369 -18.768 1.00 93.56 164 LYS A CA 1
ATOM 1327 C C . LYS A 1 164 ? -4.401 0.559 -19.225 1.00 93.56 164 LYS A C 1
ATOM 1329 O O . LYS A 1 164 ? -4.726 1.577 -19.824 1.00 93.56 164 LYS A O 1
ATOM 1334 N N . GLY A 1 165 ? -5.267 -0.416 -18.967 1.00 91.50 165 GLY A N 1
ATOM 1335 C CA . GLY A 1 165 ? -6.675 -0.388 -19.359 1.00 91.50 165 GLY A CA 1
ATOM 1336 C C . GLY A 1 165 ? -7.558 0.320 -18.338 1.00 91.50 165 GLY A C 1
ATOM 1337 O O . GLY A 1 165 ? -7.198 0.469 -17.181 1.00 91.50 165 GLY A O 1
ATOM 1338 N N . ASN A 1 166 ? -8.764 0.718 -18.733 1.00 92.69 166 ASN A N 1
ATOM 1339 C CA . ASN A 1 166 ? -9.717 1.410 -17.855 1.00 92.69 166 ASN A CA 1
ATOM 1340 C C . ASN A 1 166 ? -10.519 0.451 -16.966 1.00 92.69 166 ASN A C 1
ATOM 1342 O O . ASN A 1 166 ? -11.741 0.538 -16.887 1.00 92.69 166 ASN A O 1
ATOM 1346 N N . TYR A 1 167 ? -9.827 -0.478 -16.308 1.00 96.94 167 TYR A N 1
ATOM 1347 C CA . TYR A 1 167 ? -10.466 -1.420 -15.398 1.00 96.94 167 TYR A CA 1
ATOM 1348 C C . TYR A 1 167 ? -10.987 -0.654 -14.183 1.00 96.94 167 TYR A C 1
ATOM 1350 O O . TYR A 1 167 ? -10.326 0.250 -13.664 1.00 96.94 167 TYR A O 1
ATOM 1358 N N . ARG A 1 168 ? -12.164 -1.045 -13.689 1.00 96.56 168 ARG A N 1
ATOM 1359 C CA . ARG A 1 168 ? -12.650 -0.575 -12.391 1.00 96.56 168 ARG A CA 1
ATOM 1360 C C . ARG A 1 168 ? -11.696 -1.057 -11.299 1.00 96.56 168 ARG A C 1
ATOM 1362 O O . ARG A 1 168 ? -11.424 -2.251 -11.206 1.00 96.56 168 ARG A O 1
ATOM 1369 N N . LEU A 1 169 ? -11.211 -0.140 -10.471 1.00 96.25 169 LEU A N 1
ATOM 1370 C CA . LEU A 1 169 ? -10.302 -0.446 -9.367 1.00 96.25 169 LEU A CA 1
ATOM 1371 C C . LEU A 1 169 ? -11.033 -0.441 -8.021 1.00 96.25 169 LEU A C 1
ATOM 1373 O O . LEU A 1 169 ? -12.079 0.191 -7.857 1.00 96.25 169 LEU A O 1
ATOM 1377 N N . GLN A 1 170 ? -10.461 -1.140 -7.043 1.00 95.06 170 GLN A N 1
ATOM 1378 C CA . GLN A 1 170 ? -10.915 -1.090 -5.653 1.00 95.06 170 GLN A CA 1
ATOM 1379 C C . GLN A 1 170 ? -10.683 0.305 -5.051 1.00 95.06 170 GLN A C 1
ATOM 1381 O O . GLN A 1 170 ? -9.753 1.015 -5.425 1.00 95.06 170 GLN A O 1
ATOM 1386 N N . THR A 1 171 ? -11.506 0.695 -4.077 1.00 95.88 171 THR A N 1
ATOM 1387 C CA . THR A 1 171 ? -11.482 2.050 -3.496 1.00 95.88 171 THR A CA 1
ATOM 1388 C C . THR A 1 171 ? -10.150 2.423 -2.848 1.00 95.88 171 THR A C 1
ATOM 1390 O O . THR A 1 171 ? -9.774 3.593 -2.883 1.00 95.88 171 THR A O 1
ATOM 1393 N N . TRP A 1 172 ? -9.417 1.450 -2.298 1.00 96.00 172 TRP A N 1
ATOM 1394 C CA . TRP A 1 172 ? -8.142 1.696 -1.624 1.00 96.00 172 TRP A CA 1
ATOM 1395 C C . TRP A 1 172 ? -7.072 2.282 -2.558 1.00 96.00 172 TRP A C 1
ATOM 1397 O O . TRP A 1 172 ? -6.242 3.049 -2.083 1.00 96.00 172 TRP A O 1
ATOM 1407 N N . TRP A 1 173 ? -7.116 2.013 -3.873 1.00 96.56 173 TRP A N 1
ATOM 1408 C CA . TRP A 1 173 ? -6.164 2.572 -4.848 1.00 96.56 173 TRP A CA 1
ATOM 1409 C C . TRP A 1 173 ? -6.113 4.106 -4.783 1.00 96.56 173 TRP A C 1
ATOM 1411 O O . TRP A 1 173 ? -5.045 4.706 -4.764 1.00 96.56 173 TRP A O 1
ATOM 1421 N N . GLY A 1 174 ? -7.273 4.754 -4.660 1.00 96.50 174 GLY A N 1
ATOM 1422 C CA . GLY A 1 174 ? -7.365 6.212 -4.563 1.00 96.50 174 GLY A CA 1
ATOM 1423 C C . GLY A 1 174 ? -6.972 6.795 -3.202 1.00 96.50 174 GLY A C 1
ATOM 1424 O O . GLY A 1 174 ? -7.065 8.005 -3.030 1.00 96.50 174 GLY A O 1
ATOM 1425 N N . GLN A 1 175 ? -6.598 5.962 -2.227 1.00 97.56 175 GLN A N 1
ATOM 1426 C CA . GLN A 1 175 ? -6.393 6.366 -0.832 1.00 97.56 175 GLN A CA 1
ATOM 1427 C C . GLN A 1 175 ? -4.954 6.173 -0.337 1.00 97.56 175 GLN A C 1
ATOM 1429 O O . GLN A 1 175 ? -4.602 6.734 0.699 1.00 97.56 175 GLN A O 1
ATOM 1434 N N . ILE A 1 176 ? -4.128 5.384 -1.033 1.00 97.69 176 ILE A N 1
ATOM 1435 C CA . ILE A 1 176 ? -2.742 5.126 -0.617 1.00 97.69 176 ILE A CA 1
ATOM 1436 C C . ILE A 1 176 ? -1.883 6.364 -0.846 1.00 97.69 176 ILE A C 1
ATOM 1438 O O . ILE A 1 176 ? -1.687 6.786 -1.983 1.00 97.69 176 ILE A O 1
ATOM 1442 N N . GLU A 1 177 ? -1.320 6.896 0.240 1.00 97.44 177 GLU A N 1
ATOM 1443 C CA . GLU A 1 177 ? -0.406 8.041 0.188 1.00 97.44 177 GLU A CA 1
ATOM 1444 C C . GLU A 1 177 ? 1.072 7.633 0.186 1.00 97.44 177 GLU A C 1
ATOM 1446 O O . GLU A 1 177 ? 1.910 8.364 -0.343 1.00 97.44 177 GLU A O 1
ATOM 1451 N N . ARG A 1 178 ? 1.406 6.474 0.767 1.00 97.56 178 ARG A N 1
ATOM 1452 C CA . ARG A 1 178 ? 2.785 5.994 0.922 1.00 97.56 178 ARG A CA 1
ATOM 1453 C C . ARG A 1 178 ? 2.877 4.527 0.521 1.00 97.56 178 ARG A C 1
ATOM 1455 O O . ARG A 1 178 ? 2.309 3.658 1.185 1.00 97.56 178 ARG A O 1
ATOM 1462 N N . LEU A 1 179 ? 3.601 4.254 -0.558 1.00 97.50 179 LEU A N 1
ATOM 1463 C CA . LEU A 1 179 ? 3.807 2.908 -1.089 1.00 97.50 179 LEU A CA 1
ATOM 1464 C C . LEU A 1 179 ? 5.287 2.548 -1.001 1.00 97.50 179 LEU A C 1
ATOM 1466 O O . LEU A 1 179 ? 6.147 3.365 -1.305 1.00 97.50 179 LEU A O 1
ATOM 1470 N N . ALA A 1 180 ? 5.586 1.315 -0.626 1.00 95.62 180 ALA A N 1
ATOM 1471 C CA . ALA A 1 180 ? 6.915 0.738 -0.691 1.00 95.62 180 ALA A CA 1
ATOM 1472 C C . ALA A 1 180 ? 6.900 -0.505 -1.585 1.00 95.62 180 ALA A C 1
ATOM 1474 O O . ALA A 1 180 ? 5.988 -1.333 -1.508 1.00 95.62 180 ALA A O 1
ATOM 1475 N N . ILE A 1 181 ? 7.918 -0.641 -2.428 1.00 94.38 181 ILE A N 1
ATOM 1476 C CA . ILE A 1 181 ? 8.110 -1.778 -3.335 1.00 94.38 181 ILE A CA 1
ATOM 1477 C C . ILE A 1 181 ? 9.581 -2.219 -3.313 1.00 94.38 181 ILE A C 1
ATOM 1479 O O . ILE A 1 181 ? 10.444 -1.432 -2.916 1.00 94.38 181 ILE A O 1
ATOM 1483 N N . PRO A 1 182 ? 9.910 -3.451 -3.737 1.00 90.44 182 PRO A N 1
ATOM 1484 C CA . PRO A 1 182 ? 11.291 -3.893 -3.854 1.00 90.44 182 PRO A CA 1
ATOM 1485 C C . PRO A 1 182 ? 12.067 -2.964 -4.783 1.00 90.44 182 PRO A C 1
ATOM 1487 O O . PRO A 1 182 ? 11.610 -2.658 -5.888 1.00 90.44 182 PRO A O 1
ATOM 1490 N N . ILE A 1 183 ? 13.247 -2.537 -4.339 1.00 87.38 183 ILE A N 1
ATOM 1491 C CA . ILE A 1 183 ? 14.073 -1.545 -5.033 1.00 87.38 183 ILE A CA 1
ATOM 1492 C C . ILE A 1 183 ? 14.511 -1.974 -6.440 1.00 87.38 183 ILE A C 1
ATOM 1494 O O . ILE A 1 183 ? 14.701 -1.131 -7.316 1.00 87.38 183 ILE A O 1
ATOM 1498 N N . THR A 1 184 ? 14.582 -3.283 -6.688 1.00 84.38 184 THR A N 1
ATOM 1499 C CA . THR A 1 184 ? 14.747 -3.883 -8.023 1.00 84.38 184 THR A CA 1
ATOM 1500 C C . THR A 1 184 ? 13.779 -3.311 -9.043 1.00 84.38 184 THR A C 1
ATOM 1502 O O . THR A 1 184 ? 14.175 -3.013 -10.163 1.00 84.38 184 THR A O 1
ATOM 1505 N N . SER A 1 185 ? 12.532 -3.102 -8.623 1.00 86.00 185 SER A N 1
ATOM 1506 C CA . SER A 1 185 ? 11.436 -2.627 -9.468 1.00 86.00 185 SER A CA 1
ATOM 1507 C C . SER A 1 185 ? 11.578 -1.145 -9.846 1.00 86.00 185 SER A C 1
ATOM 1509 O O . SER A 1 185 ? 10.852 -0.667 -10.711 1.00 86.00 185 SER A O 1
ATOM 1511 N N . LEU A 1 186 ? 12.482 -0.408 -9.184 1.00 83.94 186 LEU A N 1
ATOM 1512 C CA . LEU A 1 186 ? 12.762 1.010 -9.441 1.00 83.94 186 LEU A CA 1
ATOM 1513 C C . LEU A 1 186 ? 14.107 1.232 -10.141 1.00 83.94 186 LEU A C 1
ATOM 1515 O O . LEU A 1 186 ? 14.221 2.134 -10.964 1.00 83.94 186 LEU A O 1
ATOM 1519 N N . ILE A 1 187 ? 15.134 0.449 -9.795 1.00 76.62 187 ILE A N 1
ATOM 1520 C CA . ILE A 1 187 ? 16.509 0.687 -10.261 1.00 76.62 187 ILE A CA 1
ATOM 1521 C C . ILE A 1 187 ? 16.810 -0.029 -11.577 1.00 76.62 187 ILE A C 1
ATOM 1523 O O . ILE A 1 187 ? 17.555 0.498 -12.406 1.00 76.62 187 ILE A O 1
ATOM 1527 N N . VAL A 1 188 ? 16.265 -1.230 -11.790 1.00 73.69 188 VAL A N 1
ATOM 1528 C CA . VAL A 1 188 ? 16.560 -1.986 -13.009 1.00 73.69 188 VAL A CA 1
ATOM 1529 C C . VAL A 1 188 ? 15.816 -1.326 -14.167 1.00 73.69 188 VAL A C 1
ATOM 1531 O O . VAL A 1 188 ? 14.625 -1.553 -14.371 1.00 73.69 188 VAL A O 1
ATOM 1534 N N . ARG A 1 189 ? 16.530 -0.485 -14.931 1.00 64.88 189 ARG A N 1
ATOM 1535 C CA . ARG A 1 189 ? 16.053 0.062 -16.207 1.00 64.88 189 ARG A CA 1
ATOM 1536 C C . ARG A 1 189 ? 15.769 -1.105 -17.149 1.00 64.88 189 ARG A C 1
ATOM 1538 O O . ARG A 1 189 ? 16.666 -1.653 -17.782 1.00 64.88 189 ARG A O 1
ATOM 1545 N N . GLY A 1 190 ? 14.507 -1.495 -17.196 1.00 69.88 190 GLY A N 1
ATOM 1546 C CA . GLY A 1 190 ? 14.007 -2.623 -17.959 1.00 69.88 190 GLY A CA 1
ATOM 1547 C C . GLY A 1 190 ? 12.507 -2.492 -18.169 1.00 69.88 190 GLY A C 1
ATOM 1548 O O . GLY A 1 190 ? 11.933 -1.419 -17.980 1.00 69.88 190 GLY A O 1
ATOM 1549 N N . LYS A 1 191 ? 11.868 -3.601 -18.546 1.00 72.94 191 LYS A N 1
ATOM 1550 C CA . LYS A 1 191 ? 10.427 -3.636 -18.830 1.00 72.94 191 LYS A CA 1
ATOM 1551 C C . LYS A 1 191 ? 9.588 -3.158 -17.642 1.00 72.94 191 LYS A C 1
ATOM 1553 O O . LYS A 1 191 ? 8.565 -2.525 -17.862 1.00 72.94 191 LYS A O 1
ATOM 1558 N N . ASP A 1 192 ? 10.040 -3.394 -16.412 1.00 79.00 192 ASP A N 1
ATOM 1559 C CA . ASP A 1 192 ? 9.321 -3.021 -15.188 1.00 79.00 192 ASP A CA 1
ATOM 1560 C C . ASP A 1 192 ? 9.128 -1.506 -15.064 1.00 79.00 192 ASP A C 1
ATOM 1562 O O . ASP A 1 192 ? 8.044 -1.037 -14.715 1.00 79.00 192 ASP A O 1
ATOM 1566 N N . TRP A 1 193 ? 10.152 -0.725 -15.427 1.00 83.06 193 TRP A N 1
ATOM 1567 C CA . TRP A 1 193 ? 10.111 0.734 -15.326 1.00 83.06 193 TRP A CA 1
ATOM 1568 C C . TRP A 1 193 ? 8.988 1.348 -16.171 1.00 83.06 193 TRP A C 1
ATOM 1570 O O . TRP A 1 193 ? 8.360 2.322 -15.761 1.00 83.06 193 TRP A O 1
ATOM 1580 N N . GLU A 1 194 ? 8.670 0.741 -17.318 1.00 87.75 194 GLU A N 1
ATOM 1581 C CA . GLU A 1 194 ? 7.597 1.203 -18.206 1.00 87.75 194 GLU A CA 1
ATOM 1582 C C . GLU A 1 194 ? 6.217 1.195 -17.533 1.00 87.75 194 GLU A C 1
ATOM 1584 O O . GLU A 1 194 ? 5.306 1.879 -18.001 1.00 87.75 194 GLU A O 1
ATOM 1589 N N . TYR A 1 195 ? 6.037 0.436 -16.447 1.00 89.88 195 TYR A N 1
ATOM 1590 C CA . TYR A 1 195 ? 4.759 0.330 -15.743 1.00 89.88 195 TYR A CA 1
ATOM 1591 C C . TYR A 1 195 ? 4.639 1.258 -14.532 1.00 89.88 195 TYR A C 1
ATOM 1593 O O . TYR A 1 195 ? 3.518 1.509 -14.084 1.00 89.88 195 TYR A O 1
ATOM 1601 N N . ILE A 1 196 ? 5.748 1.807 -14.028 1.00 92.25 196 ILE A N 1
ATOM 1602 C CA . ILE A 1 196 ? 5.739 2.703 -12.863 1.00 92.25 196 ILE A CA 1
ATOM 1603 C C . ILE A 1 196 ? 4.900 3.968 -13.114 1.00 92.25 196 ILE A C 1
ATOM 1605 O O . ILE A 1 196 ? 4.071 4.284 -12.258 1.00 92.25 196 ILE A O 1
ATOM 1609 N N . PRO A 1 197 ? 4.976 4.652 -14.277 1.00 93.19 197 PRO A N 1
ATOM 1610 C CA . PRO A 1 197 ? 4.099 5.791 -14.540 1.00 93.19 197 PRO A CA 1
ATOM 1611 C C . PRO A 1 197 ? 2.609 5.429 -14.481 1.00 93.19 197 PRO A C 1
ATOM 1613 O O . PRO A 1 197 ? 1.822 6.158 -13.881 1.00 93.19 197 PRO A O 1
ATOM 1616 N N . PHE A 1 198 ? 2.218 4.277 -15.040 1.00 94.19 198 PHE A N 1
ATOM 1617 C CA . PHE A 1 198 ? 0.828 3.810 -14.991 1.00 94.19 198 PHE A CA 1
ATOM 1618 C C . PHE A 1 198 ? 0.395 3.467 -13.563 1.00 94.19 198 PHE A C 1
ATOM 1620 O O . PHE A 1 198 ? -0.734 3.761 -13.181 1.00 94.19 198 PHE A O 1
ATOM 1627 N N . LEU A 1 199 ? 1.284 2.886 -12.752 1.00 94.94 199 LEU A N 1
ATOM 1628 C CA . LEU A 1 199 ? 1.023 2.658 -11.332 1.00 94.94 199 LEU A CA 1
ATOM 1629 C C . LEU A 1 199 ? 0.731 3.981 -10.608 1.00 94.94 199 LEU A C 1
ATOM 1631 O O . LEU A 1 199 ? -0.284 4.083 -9.922 1.00 94.94 199 LEU A O 1
ATOM 1635 N N . CYS A 1 200 ? 1.578 4.996 -10.798 1.00 95.06 200 CYS A N 1
ATOM 1636 C CA . CYS A 1 200 ? 1.396 6.321 -10.201 1.00 95.06 200 CYS A CA 1
ATOM 1637 C C . CYS A 1 200 ? 0.096 6.992 -10.675 1.00 95.06 200 CYS A C 1
ATOM 1639 O O . CYS A 1 200 ? -0.628 7.554 -9.859 1.00 95.06 200 CYS A O 1
ATOM 1641 N N . GLN A 1 201 ? -0.274 6.854 -11.954 1.00 94.25 201 GLN A N 1
ATOM 1642 C CA . GLN A 1 201 ? -1.566 7.336 -12.469 1.00 94.25 201 GLN A CA 1
ATOM 1643 C C . GLN A 1 201 ? -2.766 6.674 -11.775 1.00 94.25 201 GLN A C 1
ATOM 1645 O O . GLN A 1 201 ? -3.790 7.322 -11.552 1.00 94.25 201 GLN A O 1
ATOM 1650 N N . ARG A 1 202 ? -2.664 5.384 -11.425 1.00 94.81 202 ARG A N 1
ATOM 1651 C CA . ARG A 1 202 ? -3.726 4.650 -10.713 1.00 94.81 202 ARG A CA 1
ATOM 1652 C C . ARG A 1 202 ? -3.761 4.922 -9.208 1.00 94.81 202 ARG A C 1
ATOM 1654 O O . ARG A 1 202 ? -4.747 4.557 -8.569 1.00 94.81 202 ARG A O 1
ATOM 1661 N N . LEU A 1 203 ? -2.740 5.575 -8.655 1.00 96.50 203 LEU A N 1
ATOM 1662 C CA . LEU A 1 203 ? -2.631 5.945 -7.243 1.00 96.50 203 LEU A CA 1
ATOM 1663 C C . LEU A 1 203 ? -2.593 7.480 -7.095 1.00 96.50 203 LEU A C 1
ATOM 1665 O O . LEU A 1 203 ? -1.563 8.044 -6.734 1.00 96.50 203 LEU A O 1
ATOM 1669 N N . PRO A 1 204 ? -3.707 8.190 -7.351 1.00 95.56 204 PRO A N 1
ATOM 1670 C CA . PRO A 1 204 ? -3.719 9.655 -7.412 1.00 95.56 204 PRO A CA 1
ATOM 1671 C C . PRO A 1 204 ? -3.386 10.350 -6.082 1.00 95.56 204 PRO A C 1
ATOM 1673 O O . PRO A 1 204 ? -3.040 11.527 -6.081 1.00 95.56 204 PRO A O 1
ATOM 1676 N N . ALA A 1 205 ? -3.506 9.647 -4.952 1.00 96.56 205 ALA A N 1
ATOM 1677 C CA . ALA A 1 205 ? -3.154 10.163 -3.631 1.00 96.56 205 ALA A CA 1
ATOM 1678 C C . ALA A 1 205 ? -1.689 9.899 -3.241 1.00 96.56 205 ALA A C 1
ATOM 1680 O O . ALA A 1 205 ? -1.274 10.325 -2.163 1.00 96.56 205 ALA A O 1
ATOM 1681 N N . LEU A 1 206 ? -0.913 9.202 -4.081 1.00 97.44 206 LEU A N 1
ATOM 1682 C CA . LEU A 1 206 ? 0.450 8.787 -3.765 1.00 97.44 206 LEU A CA 1
ATOM 1683 C C . LEU A 1 206 ? 1.380 10.000 -3.654 1.00 97.44 206 LEU A C 1
ATOM 1685 O O . LEU A 1 206 ? 1.614 10.714 -4.626 1.00 97.44 206 LEU A O 1
ATOM 1689 N N . LYS A 1 207 ? 1.930 10.206 -2.457 1.00 96.19 207 LYS A N 1
ATOM 1690 C CA . LYS A 1 207 ? 2.885 11.273 -2.129 1.00 96.19 207 LYS A CA 1
ATOM 1691 C C . LYS A 1 207 ? 4.319 10.752 -2.076 1.00 96.19 207 LYS A C 1
ATOM 1693 O O . LYS A 1 207 ? 5.238 11.463 -2.461 1.00 96.19 207 LYS A O 1
ATOM 1698 N N . GLU A 1 208 ? 4.508 9.521 -1.601 1.00 95.69 208 GLU A N 1
ATOM 1699 C CA . GLU A 1 208 ? 5.829 8.928 -1.366 1.00 95.69 208 GLU A CA 1
ATOM 1700 C C . GLU A 1 208 ? 5.889 7.495 -1.915 1.00 95.69 208 GLU A C 1
ATOM 1702 O O . GLU A 1 208 ? 5.031 6.662 -1.602 1.00 95.69 208 GLU A O 1
ATOM 1707 N N . LEU A 1 209 ? 6.919 7.200 -2.712 1.00 95.88 209 LEU A N 1
ATOM 1708 C CA . LEU A 1 209 ? 7.204 5.876 -3.262 1.00 95.88 209 LEU A CA 1
ATOM 1709 C C . LEU A 1 209 ? 8.585 5.411 -2.790 1.00 95.88 209 LEU A C 1
ATOM 1711 O O . LEU A 1 209 ? 9.611 5.948 -3.188 1.00 95.88 209 LEU A O 1
ATOM 1715 N N . LYS A 1 210 ? 8.640 4.392 -1.938 1.00 93.69 210 LYS A N 1
ATOM 1716 C CA . LYS A 1 210 ? 9.896 3.893 -1.371 1.00 93.69 210 LYS A CA 1
ATOM 1717 C C . LYS A 1 210 ? 10.405 2.662 -2.103 1.00 93.69 210 LYS A C 1
ATOM 1719 O O . LYS A 1 210 ? 9.659 1.706 -2.311 1.00 93.69 210 LYS A O 1
ATOM 1724 N N . GLY A 1 211 ? 11.695 2.660 -2.417 1.00 90.75 211 GLY A N 1
ATOM 1725 C CA . GLY A 1 211 ? 12.428 1.453 -2.785 1.00 90.75 211 GLY A CA 1
ATOM 1726 C C . GLY A 1 211 ? 12.962 0.774 -1.531 1.00 90.75 211 GLY A C 1
ATOM 1727 O O . GLY A 1 211 ? 13.737 1.382 -0.795 1.00 90.75 211 GLY A O 1
ATOM 1728 N N . VAL A 1 212 ? 12.556 -0.469 -1.283 1.00 87.75 212 VAL A N 1
ATOM 1729 C CA . VAL A 1 212 ? 13.036 -1.266 -0.146 1.00 87.75 212 VAL A CA 1
ATOM 1730 C C . VAL A 1 212 ? 14.171 -2.168 -0.596 1.00 87.75 212 VAL A C 1
ATOM 1732 O O . VAL A 1 212 ? 13.999 -2.972 -1.519 1.00 87.75 212 VAL A O 1
ATOM 1735 N N . MET A 1 213 ? 15.319 -2.039 0.063 1.00 80.38 213 MET A N 1
ATOM 1736 C CA . MET A 1 213 ? 16.450 -2.945 -0.106 1.00 80.38 213 MET A CA 1
ATOM 1737 C C . MET A 1 213 ? 16.304 -4.114 0.875 1.00 80.38 213 MET A C 1
ATOM 1739 O O . MET A 1 213 ? 16.075 -3.902 2.059 1.00 80.38 213 MET A O 1
ATOM 1743 N N . TRP A 1 214 ? 16.395 -5.349 0.383 1.00 70.69 214 TRP A N 1
ATOM 1744 C CA . TRP A 1 214 ? 16.392 -6.552 1.224 1.00 70.69 214 TRP A CA 1
ATOM 1745 C C . TRP A 1 214 ? 17.823 -7.045 1.432 1.00 70.69 214 TRP A C 1
ATOM 1747 O O . TRP A 1 214 ? 18.627 -6.924 0.516 1.00 70.69 214 TRP A O 1
ATOM 1757 N N . ASP A 1 215 ? 18.120 -7.675 2.571 1.00 54.44 215 ASP A N 1
ATOM 1758 C CA . ASP A 1 215 ? 19.476 -8.126 2.950 1.00 54.44 215 ASP A CA 1
ATOM 1759 C C . ASP A 1 215 ? 20.200 -8.969 1.880 1.00 54.44 215 ASP A C 1
ATOM 1761 O O . ASP A 1 215 ? 21.422 -8.954 1.795 1.00 54.44 215 ASP A O 1
ATOM 1765 N N . ARG A 1 216 ? 19.463 -9.660 0.999 1.00 52.59 216 ARG A N 1
ATOM 1766 C CA . ARG A 1 216 ? 20.040 -10.448 -0.111 1.00 52.59 216 ARG A CA 1
ATOM 1767 C C . ARG A 1 216 ? 20.516 -9.617 -1.308 1.00 52.59 216 ARG A C 1
ATOM 1769 O O . ARG A 1 216 ? 21.005 -10.177 -2.281 1.00 52.59 216 ARG A O 1
ATOM 1776 N N . PHE A 1 217 ? 20.326 -8.299 -1.287 1.00 52.41 217 PHE A N 1
ATOM 1777 C CA . PHE A 1 217 ? 20.794 -7.412 -2.355 1.00 52.41 217 PHE A CA 1
ATOM 1778 C C . PHE A 1 217 ? 22.295 -7.124 -2.275 1.00 52.41 217 PHE A C 1
ATOM 1780 O O . PHE A 1 217 ? 22.891 -6.753 -3.284 1.00 52.41 217 PHE A O 1
ATOM 1787 N N . GLN A 1 218 ? 22.895 -7.340 -1.101 1.00 50.94 218 GLN A N 1
ATOM 1788 C CA . GLN A 1 218 ? 24.330 -7.192 -0.878 1.00 50.94 218 GLN A CA 1
ATOM 1789 C C . GLN A 1 218 ? 25.132 -8.071 -1.860 1.00 50.94 218 GLN A C 1
ATOM 1791 O O . GLN A 1 218 ? 26.023 -7.574 -2.546 1.00 50.94 218 GLN A O 1
ATOM 1796 N N . ASP A 1 219 ? 24.687 -9.317 -2.066 1.00 50.91 219 ASP A N 1
ATOM 1797 C CA . ASP A 1 219 ? 25.345 -10.311 -2.928 1.00 50.91 219 ASP A CA 1
ATOM 1798 C C . ASP A 1 219 ? 25.404 -9.914 -4.418 1.00 50.91 219 ASP A C 1
ATOM 1800 O O . ASP A 1 219 ? 26.289 -10.348 -5.155 1.00 50.91 219 ASP A O 1
ATOM 1804 N N . VAL A 1 220 ? 24.456 -9.104 -4.904 1.00 52.12 220 VAL A N 1
ATOM 1805 C CA . VAL A 1 220 ? 24.415 -8.669 -6.315 1.00 52.12 220 VAL A CA 1
ATOM 1806 C C . VAL A 1 220 ? 25.372 -7.500 -6.559 1.00 52.12 220 VAL A C 1
ATOM 1808 O O . VAL A 1 220 ? 25.920 -7.371 -7.653 1.00 52.12 220 VAL A O 1
ATOM 1811 N N . ILE A 1 221 ? 25.594 -6.662 -5.546 1.00 51.69 221 ILE A N 1
ATOM 1812 C CA . ILE A 1 221 ? 26.456 -5.478 -5.643 1.00 51.69 221 ILE A CA 1
ATOM 1813 C C . ILE A 1 221 ? 27.925 -5.853 -5.451 1.00 51.69 221 ILE A C 1
ATOM 1815 O O . ILE A 1 221 ? 28.771 -5.327 -6.170 1.00 51.69 221 ILE A O 1
ATOM 1819 N N . ASP A 1 222 ? 28.224 -6.832 -4.595 1.00 53.88 222 ASP A N 1
ATOM 1820 C CA . ASP A 1 222 ? 29.587 -7.358 -4.435 1.00 53.88 222 ASP A CA 1
ATOM 1821 C C . ASP A 1 222 ? 30.146 -7.966 -5.743 1.00 53.88 222 ASP A C 1
ATOM 1823 O O . ASP A 1 222 ? 31.357 -8.100 -5.906 1.00 53.88 222 ASP A O 1
ATOM 1827 N N . ASN A 1 223 ? 29.273 -8.268 -6.713 1.00 54.06 223 ASN A N 1
ATOM 1828 C CA . ASN A 1 223 ? 29.626 -8.812 -8.024 1.00 54.06 223 ASN A CA 1
ATOM 1829 C C . ASN A 1 223 ? 29.578 -7.789 -9.182 1.00 54.06 223 ASN A C 1
ATOM 1831 O O . ASN A 1 223 ? 29.866 -8.160 -10.322 1.00 54.06 223 ASN A O 1
ATOM 1835 N N . GLY A 1 224 ? 29.203 -6.524 -8.943 1.00 50.69 224 GLY A N 1
ATOM 1836 C CA . GLY A 1 224 ? 28.970 -5.531 -10.001 1.00 50.69 224 GLY A CA 1
ATOM 1837 C C . GLY A 1 224 ? 29.691 -4.201 -9.774 1.00 50.69 224 GLY A C 1
ATOM 1838 O O . GLY A 1 224 ? 29.447 -3.537 -8.776 1.00 50.69 224 GLY A O 1
ATOM 1839 N N . ASN A 1 225 ? 30.526 -3.799 -10.743 1.00 49.47 225 ASN A N 1
ATOM 1840 C CA . ASN A 1 225 ? 31.318 -2.557 -10.835 1.00 49.47 225 ASN A CA 1
ATOM 1841 C C . ASN A 1 225 ? 30.625 -1.277 -10.310 1.00 49.47 225 ASN A C 1
ATOM 1843 O O . ASN A 1 225 ? 30.156 -0.442 -11.086 1.00 49.47 225 ASN A O 1
ATOM 1847 N N . ALA A 1 226 ? 30.631 -1.059 -8.996 1.00 54.97 226 ALA A N 1
ATOM 1848 C CA . ALA A 1 226 ? 30.327 0.229 -8.383 1.00 54.97 226 ALA A CA 1
ATOM 1849 C C . ALA A 1 226 ? 31.592 1.105 -8.359 1.00 54.97 226 ALA A C 1
ATOM 1851 O O . ALA A 1 226 ? 32.060 1.528 -7.303 1.00 54.97 226 ALA A O 1
ATOM 1852 N N . GLU A 1 227 ? 32.188 1.358 -9.525 1.00 52.38 227 GLU A N 1
ATOM 1853 C CA . GLU A 1 227 ? 33.332 2.265 -9.617 1.00 52.38 227 GLU A CA 1
ATOM 185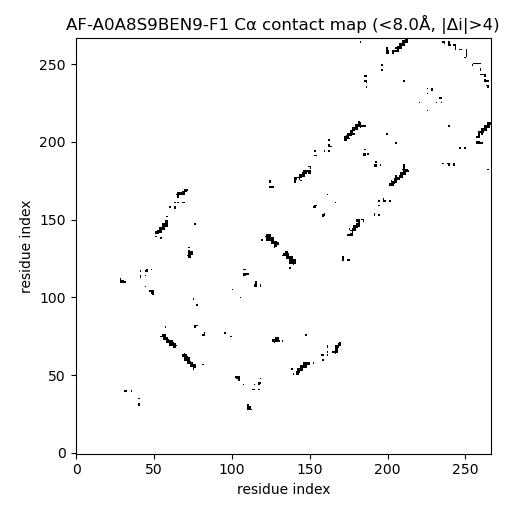4 C C . GLU A 1 227 ? 32.866 3.707 -9.353 1.00 52.38 227 GLU A C 1
ATOM 1856 O O . GLU A 1 227 ? 32.120 4.295 -10.135 1.00 52.38 227 GLU A O 1
ATOM 1861 N N . GLY A 1 228 ? 33.291 4.279 -8.220 1.00 61.59 228 GLY A 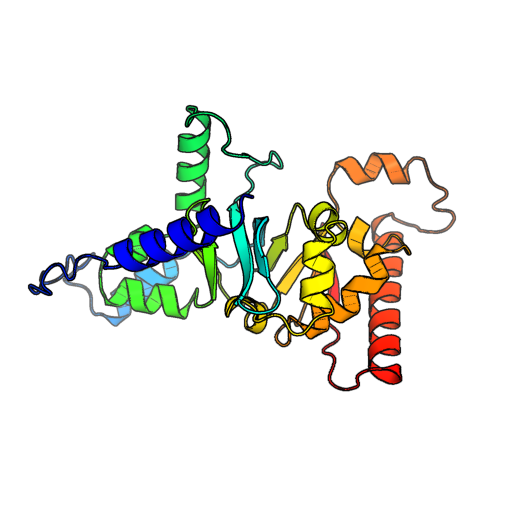N 1
ATOM 1862 C CA . GLY A 1 228 ? 33.183 5.715 -7.931 1.00 61.59 228 GLY A CA 1
ATOM 1863 C C . GLY A 1 228 ? 32.146 6.149 -6.887 1.00 61.59 228 GLY A C 1
ATOM 1864 O O . GLY A 1 228 ? 32.117 7.330 -6.545 1.00 61.59 228 GLY A O 1
ATOM 1865 N N . ALA A 1 229 ? 31.326 5.249 -6.334 1.00 60.06 229 ALA A N 1
ATOM 1866 C CA . ALA A 1 229 ? 30.444 5.588 -5.212 1.00 60.06 229 ALA A CA 1
ATOM 1867 C C . ALA A 1 229 ? 31.125 5.291 -3.866 1.00 60.06 229 ALA A C 1
ATOM 1869 O O . ALA A 1 229 ? 31.563 4.172 -3.617 1.00 60.06 229 ALA A O 1
ATOM 1870 N N . THR A 1 230 ? 31.174 6.281 -2.971 1.00 71.44 230 THR A N 1
ATOM 1871 C CA . THR A 1 230 ? 31.749 6.145 -1.619 1.00 71.44 230 THR A CA 1
ATOM 1872 C C . THR A 1 230 ? 30.952 5.204 -0.715 1.00 71.44 230 THR A C 1
ATOM 1874 O O . THR A 1 230 ? 31.496 4.679 0.253 1.00 71.44 230 THR A O 1
ATOM 1877 N N . SER A 1 231 ? 29.669 4.973 -1.020 1.00 81.44 231 SER A N 1
ATOM 1878 C CA . SER A 1 231 ? 28.839 3.967 -0.357 1.00 81.44 231 SER A CA 1
ATOM 1879 C C . SER A 1 231 ? 27.733 3.426 -1.276 1.00 81.44 231 SER A C 1
ATOM 1881 O O . SER A 1 231 ? 27.239 4.125 -2.164 1.00 81.44 231 SER A O 1
ATOM 1883 N N . ILE A 1 232 ? 27.287 2.190 -1.020 1.00 76.31 232 ILE A N 1
ATOM 1884 C CA . ILE A 1 232 ? 26.141 1.549 -1.702 1.00 76.31 232 ILE A CA 1
ATOM 1885 C C . ILE A 1 232 ? 24.882 2.410 -1.585 1.00 76.31 232 ILE A C 1
ATOM 1887 O O . ILE A 1 232 ? 24.147 2.607 -2.553 1.00 76.31 232 ILE A O 1
ATOM 1891 N N . LYS A 1 233 ? 24.670 2.985 -0.399 1.00 80.50 233 LYS A N 1
ATOM 1892 C CA . LYS A 1 233 ? 23.563 3.896 -0.121 1.00 80.50 233 LYS A CA 1
ATOM 1893 C C . LYS A 1 233 ? 23.567 5.094 -1.073 1.00 80.50 233 LYS A C 1
ATOM 1895 O O . LYS A 1 233 ? 22.508 5.472 -1.571 1.00 80.50 233 LYS A O 1
ATOM 1900 N N . ASP A 1 234 ? 24.732 5.671 -1.359 1.00 81.06 234 ASP A N 1
ATOM 1901 C CA . ASP A 1 234 ? 24.850 6.820 -2.264 1.00 81.06 234 ASP A CA 1
ATOM 1902 C C . ASP A 1 234 ? 24.568 6.432 -3.716 1.00 81.06 234 ASP A C 1
ATOM 1904 O O . ASP A 1 234 ? 23.829 7.143 -4.403 1.00 81.06 234 ASP A O 1
ATOM 1908 N N . ALA A 1 235 ? 25.084 5.280 -4.158 1.00 80.31 235 ALA A N 1
ATOM 1909 C CA . ALA A 1 235 ? 24.805 4.741 -5.486 1.00 80.31 235 ALA A CA 1
ATOM 1910 C C . ALA A 1 235 ? 23.299 4.508 -5.687 1.00 80.31 235 ALA A C 1
ATOM 1912 O O . ALA A 1 235 ? 22.724 4.943 -6.686 1.00 80.31 235 ALA A O 1
ATOM 1913 N N . MET A 1 236 ? 22.629 3.893 -4.711 1.00 80.88 236 MET A N 1
ATOM 1914 C CA . MET A 1 236 ? 21.187 3.649 -4.778 1.00 80.88 236 MET A CA 1
ATOM 1915 C C . MET A 1 236 ? 20.377 4.939 -4.724 1.00 80.88 236 MET A C 1
ATOM 1917 O O . MET A 1 236 ? 19.471 5.119 -5.531 1.00 80.88 236 MET A O 1
ATOM 1921 N N . ASN A 1 237 ? 20.721 5.873 -3.835 1.00 83.38 237 ASN A N 1
ATOM 1922 C CA . ASN A 1 237 ? 20.067 7.181 -3.796 1.00 83.38 237 ASN A CA 1
ATOM 1923 C C . ASN A 1 237 ? 20.226 7.935 -5.124 1.00 83.38 237 ASN A C 1
ATOM 1925 O O . ASN A 1 237 ? 19.293 8.606 -5.558 1.00 83.38 237 ASN A O 1
ATOM 1929 N N . ALA A 1 238 ? 21.371 7.813 -5.805 1.00 83.94 238 ALA A N 1
ATOM 1930 C CA . ALA A 1 238 ? 21.548 8.375 -7.142 1.00 83.94 238 ALA A CA 1
ATOM 1931 C C . ALA A 1 238 ? 20.610 7.722 -8.172 1.00 83.94 238 ALA A C 1
ATOM 1933 O O . ALA A 1 238 ? 19.985 8.435 -8.957 1.00 83.94 238 ALA A O 1
ATOM 1934 N N . GLN A 1 239 ? 20.444 6.396 -8.133 1.00 84.12 239 GLN A N 1
ATOM 1935 C CA . GLN A 1 239 ? 19.497 5.690 -9.005 1.00 84.12 239 GLN A CA 1
ATOM 1936 C C . GLN A 1 239 ? 18.038 6.075 -8.722 1.00 84.12 239 GLN A C 1
ATOM 1938 O O . GLN A 1 239 ? 17.271 6.290 -9.657 1.00 84.12 239 GLN A O 1
ATOM 1943 N N . LEU A 1 240 ? 17.658 6.239 -7.452 1.00 85.62 240 LEU A N 1
ATOM 1944 C CA . LEU A 1 240 ? 16.309 6.670 -7.073 1.00 85.62 240 LEU A CA 1
ATOM 1945 C C . LEU A 1 240 ? 16.018 8.118 -7.497 1.00 85.62 240 LEU A C 1
ATOM 1947 O O . LEU A 1 240 ? 14.942 8.391 -8.023 1.00 85.62 240 LEU A O 1
ATOM 1951 N N . ARG A 1 241 ? 16.993 9.030 -7.381 1.00 86.06 241 ARG A N 1
ATOM 1952 C CA . ARG A 1 241 ? 16.874 10.392 -7.937 1.00 86.06 241 ARG A CA 1
ATOM 1953 C C . ARG A 1 241 ? 16.730 10.381 -9.458 1.00 86.06 241 ARG A C 1
ATOM 1955 O O . ARG A 1 241 ? 15.953 11.150 -10.016 1.00 86.06 241 ARG A O 1
ATOM 1962 N N . ASN A 1 242 ? 17.453 9.496 -10.146 1.00 86.12 242 ASN A N 1
ATOM 1963 C CA . ASN A 1 242 ? 17.288 9.321 -11.588 1.00 86.12 242 ASN A CA 1
ATOM 1964 C C . ASN A 1 242 ? 15.875 8.828 -11.929 1.00 86.12 242 ASN A C 1
ATOM 1966 O O . ASN A 1 242 ? 15.267 9.357 -12.853 1.00 86.12 242 ASN A O 1
ATOM 1970 N N . ALA A 1 243 ? 15.340 7.867 -11.174 1.00 85.00 243 ALA A N 1
ATOM 1971 C CA . ALA A 1 243 ? 13.967 7.384 -11.315 1.00 85.00 243 ALA A CA 1
ATOM 1972 C C . ALA A 1 243 ? 12.932 8.519 -11.145 1.00 85.00 243 ALA A C 1
ATOM 1974 O O . ALA A 1 243 ? 12.037 8.674 -11.976 1.00 85.00 243 ALA A O 1
ATOM 1975 N N . GLU A 1 244 ? 13.092 9.371 -10.133 1.00 87.56 244 GLU A N 1
ATOM 1976 C CA . GLU A 1 244 ? 12.221 10.531 -9.895 1.00 87.56 244 GLU A CA 1
ATOM 1977 C C . GLU A 1 244 ? 12.281 11.560 -11.041 1.00 87.56 244 GLU A C 1
ATOM 1979 O O . GLU A 1 244 ? 11.249 12.042 -11.522 1.00 87.56 244 GLU A O 1
ATOM 1984 N N . ASN A 1 245 ? 13.487 11.845 -11.544 1.00 88.94 245 ASN A N 1
ATOM 1985 C CA . ASN A 1 245 ? 13.690 12.721 -12.699 1.00 88.94 245 ASN A CA 1
ATOM 1986 C C . ASN A 1 245 ? 13.019 12.164 -13.964 1.00 88.94 245 ASN A C 1
ATOM 1988 O O . ASN A 1 245 ? 12.421 12.918 -14.730 1.00 88.94 245 ASN A O 1
ATOM 1992 N N . GLU A 1 246 ? 13.093 10.852 -14.194 1.00 88.19 246 GLU A N 1
ATOM 1993 C CA . GLU A 1 246 ? 12.437 10.206 -15.335 1.00 88.19 246 GLU A CA 1
ATOM 1994 C C . GLU A 1 246 ? 10.904 10.236 -15.215 1.00 88.19 246 GLU A C 1
ATOM 1996 O O . GLU A 1 246 ? 10.227 10.512 -16.206 1.00 88.19 246 GLU A O 1
ATOM 2001 N N . LEU A 1 247 ? 10.336 10.048 -14.015 1.00 88.12 247 LEU A N 1
ATOM 2002 C CA . LEU A 1 247 ? 8.894 10.241 -13.798 1.00 88.12 247 LEU A CA 1
ATOM 2003 C C . LEU A 1 247 ? 8.464 11.690 -14.044 1.00 88.12 247 LEU A C 1
ATOM 2005 O O . LEU A 1 247 ? 7.418 11.926 -14.651 1.00 88.12 247 LEU A O 1
ATOM 2009 N N . SER A 1 248 ? 9.286 12.657 -13.633 1.00 90.19 248 SER A N 1
ATOM 2010 C CA . SER A 1 248 ? 9.043 14.078 -13.902 1.00 90.19 248 SER A CA 1
ATOM 2011 C C . SER A 1 248 ? 9.042 14.380 -15.401 1.00 90.19 248 SER A C 1
ATOM 2013 O O . SER A 1 248 ? 8.099 14.990 -15.902 1.00 90.19 248 SER A O 1
ATOM 2015 N N . LYS A 1 249 ? 10.027 13.865 -16.150 1.00 90.62 249 LYS A N 1
ATOM 2016 C CA . LYS A 1 249 ? 10.047 13.970 -17.619 1.00 90.62 249 LYS A CA 1
ATOM 2017 C C . LYS A 1 249 ? 8.823 13.309 -18.251 1.00 90.62 249 LYS A C 1
ATOM 2019 O O . LYS A 1 249 ? 8.239 13.862 -19.180 1.00 90.62 249 LYS A O 1
ATOM 2024 N N . TYR A 1 250 ? 8.421 12.133 -17.763 1.00 89.56 250 TYR A N 1
ATOM 2025 C CA . TYR A 1 250 ? 7.235 11.442 -18.268 1.00 89.56 250 TYR A CA 1
ATOM 2026 C C . TYR A 1 250 ? 5.970 12.283 -18.066 1.00 89.56 250 TYR A C 1
ATOM 2028 O O . TYR A 1 250 ? 5.199 12.430 -19.016 1.00 89.56 250 TYR A O 1
ATOM 2036 N N . ARG A 1 251 ? 5.774 12.861 -16.871 1.00 91.31 251 ARG A N 1
ATOM 2037 C CA . ARG A 1 251 ? 4.673 13.792 -16.577 1.00 91.31 251 ARG A CA 1
ATOM 2038 C C . ARG A 1 251 ? 4.668 14.950 -17.571 1.00 91.31 251 ARG A C 1
ATOM 2040 O O . ARG A 1 251 ? 3.640 15.226 -18.183 1.00 91.31 251 ARG A O 1
ATOM 2047 N N . ASP A 1 252 ? 5.811 15.601 -17.756 1.00 91.69 252 ASP A N 1
ATOM 2048 C CA . ASP A 1 252 ? 5.903 16.801 -18.588 1.00 91.69 252 ASP A CA 1
ATOM 2049 C C . ASP A 1 252 ? 5.606 16.502 -20.071 1.00 91.69 252 ASP A C 1
ATOM 2051 O O . ASP A 1 252 ? 4.978 17.321 -20.748 1.00 91.69 252 ASP A O 1
ATOM 2055 N N . ASN A 1 253 ? 5.975 15.305 -20.544 1.00 90.88 253 ASN A N 1
ATOM 2056 C CA . ASN A 1 253 ? 5.793 14.873 -21.932 1.00 90.88 253 ASN A CA 1
ATOM 2057 C C . ASN A 1 253 ? 4.435 14.212 -22.232 1.00 90.88 253 ASN A C 1
ATOM 2059 O O . ASN A 1 253 ? 3.983 14.275 -23.372 1.00 90.88 253 ASN A O 1
ATOM 2063 N N . ASN A 1 254 ? 3.799 13.555 -21.256 1.00 89.50 254 ASN A N 1
ATOM 2064 C CA . ASN A 1 254 ? 2.627 12.700 -21.505 1.00 89.50 254 ASN A CA 1
ATOM 2065 C C . ASN A 1 254 ? 1.387 13.135 -20.723 1.00 89.50 254 ASN A C 1
ATOM 2067 O O . ASN A 1 254 ? 0.298 13.214 -21.286 1.00 89.50 254 ASN A O 1
ATOM 2071 N N . ASP A 1 255 ? 1.530 13.396 -19.425 1.00 87.19 255 ASP A N 1
ATOM 2072 C CA . ASP A 1 255 ? 0.397 13.647 -18.541 1.00 87.19 255 ASP A CA 1
ATOM 2073 C C . ASP A 1 255 ? 0.774 14.620 -17.426 1.00 87.19 255 ASP A C 1
ATOM 2075 O O . ASP A 1 255 ? 1.282 14.230 -16.375 1.00 87.19 255 ASP A O 1
ATOM 2079 N N . LYS A 1 256 ? 0.460 15.902 -17.633 1.00 87.44 256 LYS A N 1
ATOM 2080 C CA . LYS A 1 256 ? 0.742 16.974 -16.666 1.00 87.44 256 LYS A CA 1
ATOM 2081 C C . LYS A 1 256 ? -0.002 16.814 -15.337 1.00 87.44 256 LYS A C 1
ATOM 2083 O O . LYS A 1 256 ? 0.346 17.497 -14.378 1.00 87.44 256 LYS A O 1
ATOM 2088 N N . LYS A 1 257 ? -1.028 15.955 -15.273 1.00 85.38 257 LYS A N 1
ATOM 2089 C CA . LYS A 1 257 ? -1.791 15.679 -14.047 1.00 85.38 257 LYS A CA 1
ATOM 2090 C C . LYS A 1 257 ? -1.184 14.545 -13.223 1.00 85.38 257 LYS A C 1
ATOM 2092 O O . LYS A 1 257 ? -1.655 14.310 -12.112 1.00 85.38 257 LYS A O 1
ATOM 2097 N N . LEU A 1 258 ? -0.166 13.855 -13.739 1.00 85.19 258 LEU A N 1
ATOM 2098 C CA . LEU A 1 258 ? 0.516 12.794 -13.013 1.00 85.19 258 LEU A CA 1
ATOM 2099 C C . LEU A 1 258 ? 1.178 13.357 -11.749 1.00 85.19 258 LEU A C 1
ATOM 2101 O O . LEU A 1 258 ? 2.079 14.197 -11.821 1.00 85.19 258 LEU A O 1
ATOM 2105 N N . ALA A 1 259 ? 0.745 12.857 -10.592 1.00 84.81 259 ALA A N 1
ATOM 2106 C CA . ALA A 1 259 ? 1.449 13.062 -9.337 1.00 84.81 259 ALA A CA 1
ATOM 2107 C C . ALA A 1 259 ? 2.778 12.299 -9.397 1.00 84.81 259 ALA A C 1
ATOM 2109 O O . ALA A 1 259 ? 2.794 11.079 -9.573 1.00 84.81 259 ALA A O 1
ATOM 2110 N N . VAL A 1 260 ? 3.889 13.026 -9.286 1.00 86.44 260 VAL A N 1
ATOM 2111 C CA . VAL A 1 260 ? 5.223 12.430 -9.178 1.00 86.44 260 VAL A CA 1
ATOM 2112 C C . VAL A 1 260 ? 5.511 12.274 -7.689 1.00 86.44 260 VAL A C 1
ATOM 2114 O O . VAL A 1 260 ? 5.639 13.295 -7.008 1.00 86.44 260 VAL A O 1
ATOM 2117 N N . PRO A 1 261 ? 5.538 11.041 -7.158 1.00 87.81 261 PRO A N 1
ATOM 2118 C CA . PRO A 1 261 ? 5.829 10.834 -5.753 1.00 87.81 261 PRO A CA 1
ATOM 2119 C C . PRO A 1 261 ? 7.312 11.074 -5.483 1.00 87.81 261 PRO A C 1
ATOM 2121 O O . PRO A 1 261 ? 8.160 10.815 -6.338 1.00 87.81 261 PRO A O 1
ATOM 2124 N N . GLU A 1 262 ? 7.625 11.488 -4.261 1.00 89.94 262 GLU A N 1
ATOM 2125 C CA . GLU A 1 262 ? 9.008 11.526 -3.803 1.00 89.94 262 GLU A CA 1
ATOM 2126 C C . GLU A 1 262 ? 9.549 10.092 -3.702 1.00 89.94 262 GLU A C 1
ATOM 2128 O O . GLU A 1 262 ? 8.929 9.243 -3.044 1.00 89.94 262 GLU A O 1
ATOM 2133 N N . ILE A 1 263 ? 10.689 9.811 -4.348 1.00 87.94 263 ILE A N 1
ATOM 2134 C CA . ILE A 1 263 ? 11.289 8.473 -4.337 1.00 87.94 263 ILE A CA 1
ATOM 2135 C C . ILE A 1 263 ? 12.414 8.397 -3.310 1.00 87.94 263 ILE A C 1
ATOM 2137 O O . ILE A 1 263 ? 13.442 9.057 -3.438 1.00 87.94 263 ILE A O 1
ATOM 2141 N N . ARG A 1 264 ? 12.253 7.537 -2.298 1.00 87.62 264 ARG A N 1
ATOM 2142 C CA . ARG A 1 264 ? 13.234 7.390 -1.210 1.00 87.62 264 ARG A CA 1
ATOM 2143 C C . ARG A 1 264 ? 13.702 5.957 -1.017 1.00 87.62 264 ARG A C 1
ATOM 2145 O O . ARG A 1 264 ? 12.949 5.006 -1.223 1.00 87.62 264 ARG A O 1
ATOM 2152 N N . LEU A 1 265 ? 14.946 5.808 -0.567 1.00 85.94 265 LEU A N 1
ATOM 2153 C CA . LEU A 1 265 ? 15.468 4.529 -0.101 1.00 85.94 265 LEU A CA 1
ATOM 2154 C C . LEU A 1 265 ? 14.927 4.249 1.303 1.00 85.94 265 LEU A C 1
ATOM 2156 O O . LEU A 1 265 ? 15.055 5.087 2.197 1.00 85.94 265 LEU A O 1
ATOM 2160 N N . MET A 1 266 ? 14.352 3.066 1.496 1.00 84.25 266 MET A N 1
ATOM 2161 C CA . MET A 1 266 ? 14.049 2.524 2.815 1.00 84.25 266 MET A CA 1
ATOM 2162 C C . MET A 1 266 ? 15.080 1.440 3.123 1.00 84.25 266 MET A C 1
ATOM 2164 O O . MET A 1 266 ? 15.177 0.459 2.380 1.00 84.25 266 MET A O 1
ATOM 2168 N N . ILE A 1 267 ? 15.865 1.680 4.173 1.00 77.19 267 ILE A N 1
ATOM 2169 C CA . ILE A 1 267 ? 16.878 0.768 4.719 1.00 77.19 267 ILE A CA 1
ATOM 2170 C C . ILE A 1 267 ? 16.277 0.105 5.951 1.00 77.19 267 ILE A C 1
ATOM 2172 O O . ILE A 1 267 ? 15.621 0.845 6.723 1.00 77.19 267 ILE A O 1
#

pLDDT: mean 77.77, std 19.22, range [30.39, 97.69]

Radius of gyration: 21.37 Å; Cα contacts (8 Å, |Δi|>4): 356; chains: 1; bounding box: 65×44×57 Å